Protein AF-A0A7C6SKD6-F1 (afdb_monomer)

Nearest PDB structures (foldseek):
  4y0a-assembly1_A  TM=9.466E-01  e=1.269E-14  Acinetobacter baumannii AB307-0294
  1via-assembly1_B  TM=9.438E-01  e=3.307E-12  Campylobacter jejuni
  3hr7-assembly1_B  TM=9.030E-01  e=1.607E-11  Helicobacter pylori 26695
  1zuh-assembly1_A  TM=9.256E-01  e=1.578E-10  Helicobacter pylori 26695
  3n2e-assembly3_C  TM=9.354E-01  e=3.515E-09  Helicobacter pylori 26695

Radius of gyration: 27.03 Å; Cα contacts (8 Å, |Δi|>4): 545; chains: 1; bounding box: 62×39×69 Å

Secondary structure (DSSP, 8-state):
-GGGG--SEEES-GGGS-HHHHHHTT--EEEE--BTTTBSTTPPPPHHHHHHHHHHHHHT-EEEEE-SS-HHHHHHHHHHH--EEESS--TT-SHHHHHHHHHHT--STTEEEEES-IIIIIHHHHHHT-EEEEE--S-----HHHHHHHHHHHHHHHHHHHHHHHTTSEEEEE--TTS-HHHHHHHHHHHHTPEEEEHHHHHHHHHTS-HHHHHHHHHHHHHHHHHHHHHHHHHHH-SSEEEEPPTTGGGSHHHHHHHHHHEEEEEEE--HHHHHHHHTT----GGGSSS-HHHHHHHHHHHHHHHHHHH-SEEEE-TT--HHHHHHHHHHT-

pLDDT: mean 91.92, std 8.7, range [56.03, 98.75]

Structure (mmCIF, N/CA/C/O backbone):
data_AF-A0A7C6SKD6-F1
#
_entry.id   AF-A0A7C6SKD6-F1
#
loop_
_atom_site.group_PDB
_atom_site.id
_atom_site.type_symbol
_atom_site.label_atom_id
_atom_site.label_alt_id
_atom_site.label_comp_id
_atom_site.label_asym_id
_atom_site.label_entity_id
_atom_site.label_seq_id
_atom_site.pdbx_PDB_ins_code
_atom_site.Cartn_x
_atom_site.Cartn_y
_atom_site.Cartn_z
_atom_site.occupancy
_atom_site.B_iso_or_equiv
_atom_site.auth_seq_id
_atom_site.auth_comp_id
_atom_site.auth_asym_id
_atom_site.auth_atom_id
_atom_site.pdbx_PDB_model_num
ATOM 1 N N . MET A 1 1 ? -0.811 17.569 -11.877 1.00 76.56 1 MET A N 1
ATOM 2 C CA . MET A 1 1 ? 0.160 17.692 -12.990 1.00 76.56 1 MET A CA 1
ATOM 3 C C . MET A 1 1 ? 1.330 16.701 -12.905 1.00 76.56 1 MET A C 1
ATOM 5 O O . MET A 1 1 ? 1.596 16.051 -13.906 1.00 76.56 1 MET A O 1
ATOM 9 N N . LEU A 1 2 ? 2.007 16.528 -11.756 1.00 87.88 2 LEU A N 1
ATOM 10 C CA . LEU A 1 2 ? 3.209 15.669 -11.652 1.00 87.88 2 LEU A CA 1
ATOM 11 C C . LEU A 1 2 ? 2.951 14.151 -11.676 1.00 87.88 2 LEU A C 1
ATOM 13 O O . LEU A 1 2 ? 3.809 13.401 -12.125 1.00 87.88 2 LEU A O 1
ATOM 17 N N . LYS A 1 3 ? 1.757 13.695 -11.273 1.00 87.12 3 LYS A N 1
ATOM 18 C CA . LYS A 1 3 ? 1.407 12.262 -11.177 1.00 87.12 3 LYS A CA 1
ATOM 19 C C . LYS A 1 3 ? 1.597 11.463 -12.478 1.00 87.12 3 LYS A C 1
ATOM 21 O O . LYS A 1 3 ? 1.795 10.258 -12.412 1.00 87.12 3 LYS A O 1
ATOM 26 N N . ARG A 1 4 ? 1.583 12.113 -13.652 1.00 90.12 4 ARG A N 1
ATOM 27 C CA . ARG A 1 4 ? 1.871 11.466 -14.953 1.00 90.12 4 ARG A CA 1
ATOM 28 C C . ARG A 1 4 ? 3.305 10.9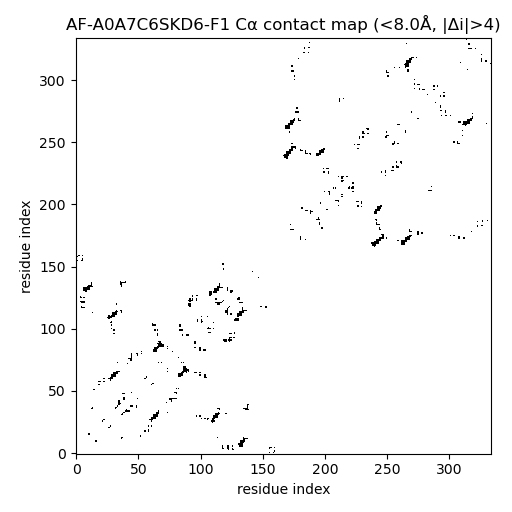33 -15.070 1.00 90.12 4 ARG A C 1
ATOM 30 O O . ARG A 1 4 ? 3.566 10.051 -15.879 1.00 90.12 4 ARG A O 1
ATOM 37 N N . PHE A 1 5 ? 4.218 11.473 -14.267 1.00 92.88 5 PHE A N 1
ATOM 38 C CA . PHE A 1 5 ? 5.617 11.064 -14.197 1.00 92.88 5 PHE A CA 1
ATOM 39 C C . PHE A 1 5 ? 5.867 10.034 -13.093 1.00 92.88 5 PHE A C 1
ATOM 41 O O . PHE A 1 5 ? 6.974 9.530 -12.993 1.00 92.88 5 PHE A O 1
ATOM 48 N N . TYR A 1 6 ? 4.881 9.729 -12.241 1.00 93.12 6 TYR A N 1
ATOM 49 C CA . TYR A 1 6 ? 5.100 8.789 -11.145 1.00 93.12 6 TYR A CA 1
ATOM 50 C C . TYR A 1 6 ? 5.330 7.385 -11.695 1.00 93.12 6 TYR A C 1
ATOM 52 O O . TYR A 1 6 ? 4.543 6.935 -12.536 1.00 93.12 6 TYR A O 1
ATOM 60 N N . PRO A 1 7 ? 6.352 6.670 -11.208 1.00 92.06 7 PRO A N 1
ATOM 61 C CA . PRO A 1 7 ? 6.514 5.281 -11.573 1.00 92.06 7 PRO A CA 1
ATOM 62 C C . PRO A 1 7 ? 5.365 4.459 -10.993 1.00 92.06 7 PRO A C 1
ATOM 64 O O . PRO A 1 7 ? 4.828 4.771 -9.926 1.00 92.06 7 PRO A O 1
ATOM 67 N N . LYS A 1 8 ? 4.973 3.400 -11.703 1.00 92.94 8 LYS A N 1
ATOM 68 C CA . LYS A 1 8 ? 3.976 2.451 -11.196 1.00 92.94 8 LYS A CA 1
ATOM 69 C C . LYS A 1 8 ? 4.558 1.571 -10.093 1.00 92.94 8 LYS A C 1
ATOM 71 O O . LYS A 1 8 ? 3.862 1.281 -9.122 1.00 92.94 8 LYS A O 1
ATOM 76 N N . ARG A 1 9 ? 5.827 1.176 -10.229 1.00 93.56 9 ARG A N 1
ATOM 77 C CA . ARG A 1 9 ? 6.609 0.449 -9.220 1.00 93.56 9 ARG A CA 1
ATOM 78 C C . ARG A 1 9 ? 8.044 0.979 -9.166 1.00 93.56 9 ARG A C 1
ATOM 80 O O . ARG A 1 9 ? 8.530 1.585 -10.116 1.00 93.56 9 ARG A O 1
ATOM 87 N N . THR A 1 10 ? 8.724 0.752 -8.049 1.00 93.81 10 THR A N 1
ATOM 88 C CA . THR A 1 10 ? 10.138 1.109 -7.857 1.00 93.81 10 THR A CA 1
ATOM 89 C C . THR A 1 10 ? 10.916 -0.102 -7.366 1.00 93.81 10 THR A C 1
ATOM 91 O O . THR A 1 10 ? 10.367 -0.896 -6.602 1.00 93.81 10 THR A O 1
ATOM 94 N N . ALA A 1 11 ? 12.186 -0.220 -7.744 1.00 92.31 11 ALA A N 1
ATOM 95 C CA . ALA A 1 11 ? 13.099 -1.223 -7.199 1.00 92.31 11 ALA A CA 1
ATOM 96 C C . ALA A 1 11 ? 14.496 -0.627 -6.971 1.00 92.31 11 ALA A C 1
ATOM 98 O O . ALA A 1 11 ? 14.876 0.349 -7.610 1.00 92.31 11 ALA A O 1
ATOM 99 N N . GLU A 1 12 ? 15.273 -1.214 -6.059 1.00 91.38 12 GLU A N 1
ATOM 100 C CA . GLU A 1 12 ? 16.646 -0.757 -5.790 1.00 91.38 12 GLU A CA 1
ATOM 101 C C . GLU A 1 12 ? 17.569 -0.976 -6.991 1.00 91.38 12 GLU A C 1
ATOM 103 O O . GLU A 1 12 ? 18.458 -0.177 -7.247 1.00 91.38 12 GLU A O 1
ATOM 108 N N . SER A 1 13 ? 17.340 -2.041 -7.755 1.00 95.56 13 SER A N 1
ATOM 109 C CA . SER A 1 13 ? 17.996 -2.287 -9.035 1.00 95.56 13 SER A CA 1
ATOM 110 C C . SER A 1 13 ? 17.159 -3.253 -9.866 1.00 95.56 13 SER A C 1
ATOM 112 O O . SER A 1 13 ? 16.308 -3.971 -9.334 1.00 95.56 13 SER A O 1
ATOM 114 N N . THR A 1 14 ? 17.452 -3.332 -11.158 1.00 96.69 14 THR A N 1
ATOM 115 C CA . THR A 1 14 ? 16.865 -4.319 -12.074 1.00 96.69 14 THR A CA 1
ATOM 116 C C . THR A 1 14 ? 17.074 -5.763 -11.595 1.00 96.69 14 THR A C 1
ATOM 118 O O . THR A 1 14 ? 16.251 -6.644 -11.824 1.00 96.69 14 THR A O 1
ATOM 121 N N . TYR A 1 15 ? 18.159 -6.007 -10.868 1.00 97.00 15 TYR A N 1
ATOM 122 C CA . TYR A 1 15 ? 18.603 -7.335 -10.457 1.00 97.00 15 TYR A CA 1
ATOM 123 C C . TYR A 1 15 ? 17.920 -7.890 -9.203 1.00 97.00 15 TYR A C 1
ATOM 125 O O . TYR A 1 15 ? 18.120 -9.054 -8.879 1.00 97.00 15 TYR A O 1
ATOM 133 N N . VAL A 1 16 ? 17.154 -7.071 -8.476 1.00 96.00 16 VAL A N 1
ATOM 134 C CA . VAL A 1 16 ? 16.433 -7.502 -7.259 1.00 96.00 16 VAL A CA 1
ATOM 135 C C . VAL A 1 16 ? 14.925 -7.630 -7.480 1.00 96.00 16 VAL A C 1
ATOM 137 O O . VAL A 1 16 ? 14.170 -7.848 -6.536 1.00 96.00 16 VAL A O 1
ATOM 140 N N . ILE A 1 17 ? 14.464 -7.444 -8.717 1.00 97.06 17 ILE A N 1
ATOM 141 C CA . ILE A 1 17 ? 13.055 -7.587 -9.073 1.00 97.06 17 ILE A CA 1
ATOM 142 C C . ILE A 1 17 ? 12.675 -9.074 -9.033 1.00 97.06 17 ILE A C 1
ATOM 144 O O . ILE A 1 17 ? 13.362 -9.921 -9.601 1.00 97.06 17 ILE A O 1
ATOM 148 N N . ASP A 1 18 ? 11.547 -9.390 -8.394 1.00 96.81 18 ASP A N 1
ATOM 149 C CA . ASP A 1 18 ? 10.984 -10.742 -8.385 1.00 96.81 18 ASP A CA 1
ATOM 150 C C . ASP A 1 18 ? 10.247 -11.031 -9.703 1.00 96.81 18 ASP A C 1
ATOM 152 O O . ASP A 1 18 ? 9.040 -10.813 -9.853 1.00 96.81 18 ASP A O 1
ATOM 156 N N . TYR A 1 19 ? 11.006 -11.505 -10.689 1.00 98.12 19 TYR A N 1
ATOM 157 C CA . TYR A 1 19 ? 10.486 -11.842 -12.012 1.00 98.12 19 TYR A CA 1
ATOM 158 C C . TYR A 1 19 ? 9.519 -13.030 -11.996 1.00 98.12 19 TYR A C 1
ATOM 160 O O . TYR A 1 19 ? 8.593 -13.065 -12.805 1.00 98.12 19 TYR A O 1
ATOM 168 N N . LYS A 1 20 ? 9.666 -13.975 -11.058 1.00 97.56 20 LYS A N 1
ATOM 169 C CA . LYS A 1 20 ? 8.741 -15.112 -10.938 1.00 97.56 20 LYS A CA 1
ATOM 170 C C . LYS A 1 20 ? 7.359 -14.628 -10.517 1.00 97.56 20 LYS A C 1
ATOM 172 O O . LYS A 1 20 ? 6.367 -15.002 -11.141 1.00 97.56 20 LYS A O 1
ATOM 177 N N . LYS A 1 21 ? 7.297 -13.733 -9.528 1.00 96.31 21 LYS A N 1
ATOM 178 C CA . LYS A 1 21 ? 6.045 -13.085 -9.125 1.00 96.31 21 LYS A CA 1
ATOM 179 C C . LYS A 1 21 ? 5.417 -12.295 -10.271 1.00 96.31 21 LYS A C 1
ATOM 181 O O . LYS A 1 21 ? 4.221 -12.416 -10.505 1.00 96.31 21 LYS A O 1
ATOM 186 N N . LEU A 1 22 ? 6.204 -11.530 -11.028 1.00 97.56 22 LEU A N 1
ATOM 187 C CA . LEU A 1 22 ? 5.689 -10.808 -12.200 1.00 97.56 22 LEU A CA 1
ATOM 188 C C . LEU A 1 22 ? 5.094 -11.755 -13.251 1.00 97.56 22 LEU A C 1
ATOM 190 O O . LEU A 1 22 ? 4.048 -11.467 -13.830 1.00 97.56 22 LEU A O 1
ATOM 194 N N . TYR A 1 23 ? 5.717 -12.908 -13.477 1.00 97.88 23 TYR A N 1
ATOM 195 C CA . TYR A 1 23 ? 5.182 -13.897 -14.407 1.00 97.88 23 TYR A CA 1
ATOM 196 C C . TYR A 1 23 ? 3.849 -14.484 -13.915 1.00 97.88 23 TYR A C 1
ATOM 198 O O . TYR A 1 23 ? 2.905 -14.629 -14.699 1.00 97.88 23 TYR A O 1
ATOM 206 N N . GLN A 1 24 ? 3.741 -14.756 -12.608 1.00 96.50 24 GLN A N 1
ATOM 207 C CA . GLN A 1 24 ? 2.500 -15.188 -11.947 1.00 96.50 24 GLN A CA 1
ATOM 208 C C . GLN A 1 24 ? 1.399 -14.118 -12.009 1.00 96.50 24 GLN A C 1
ATOM 210 O O . GLN A 1 24 ? 0.227 -14.457 -12.142 1.00 96.50 24 GLN A O 1
ATOM 215 N N . GLU A 1 25 ? 1.767 -12.835 -11.977 1.00 95.88 25 GLU A N 1
ATOM 216 C CA . GLU A 1 25 ? 0.851 -11.701 -12.167 1.00 95.88 25 GLU A CA 1
ATOM 217 C C . GLU A 1 25 ? 0.350 -11.557 -13.622 1.00 95.88 25 GLU A C 1
ATOM 219 O O . GLU A 1 25 ? -0.532 -10.742 -13.878 1.00 95.88 25 GLU A O 1
ATOM 224 N N . GLY A 1 26 ? 0.872 -12.348 -14.571 1.00 97.31 26 GLY A N 1
ATOM 225 C CA . GLY A 1 26 ? 0.389 -12.405 -15.958 1.00 97.31 26 GLY A CA 1
ATOM 226 C C . GLY A 1 26 ? 1.260 -11.684 -16.990 1.00 97.31 26 GLY A C 1
ATOM 227 O O . GLY A 1 26 ? 0.930 -11.697 -18.176 1.00 97.31 26 GLY A O 1
ATOM 228 N N . TYR A 1 27 ? 2.391 -11.096 -16.588 1.00 98.50 27 TYR A N 1
ATOM 229 C CA . TYR A 1 27 ? 3.315 -10.462 -17.533 1.00 98.50 27 TYR A CA 1
ATOM 230 C C . TYR A 1 27 ? 4.082 -11.504 -18.358 1.00 98.50 27 TYR A C 1
ATOM 232 O O . TYR A 1 27 ? 4.422 -12.583 -17.870 1.00 98.50 27 TYR A O 1
ATOM 240 N N . ARG A 1 28 ? 4.357 -11.178 -19.624 1.00 98.56 28 ARG A N 1
ATOM 241 C CA . ARG A 1 28 ? 5.048 -12.043 -20.598 1.00 98.56 28 ARG A CA 1
ATOM 242 C C . ARG A 1 28 ? 6.170 -11.336 -21.358 1.00 98.56 28 ARG A C 1
ATOM 244 O O . ARG A 1 28 ? 7.065 -12.011 -21.859 1.00 98.56 28 ARG A O 1
ATOM 251 N N . GLY A 1 29 ? 6.157 -10.003 -21.407 1.00 98.69 29 GLY A N 1
ATOM 252 C CA . GLY A 1 29 ? 7.211 -9.192 -22.019 1.00 98.69 29 GLY A CA 1
ATOM 253 C C . GLY A 1 29 ? 7.951 -8.328 -21.003 1.00 98.69 29 GLY A C 1
ATOM 254 O O . GLY A 1 29 ? 7.334 -7.784 -20.083 1.00 98.69 29 GLY A O 1
ATOM 255 N N . ILE A 1 30 ? 9.258 -8.147 -21.197 1.00 98.75 30 ILE A N 1
ATOM 256 C CA . ILE A 1 30 ? 10.064 -7.197 -20.422 1.00 98.75 30 ILE A CA 1
ATOM 257 C C . ILE A 1 30 ? 10.886 -6.321 -21.361 1.00 98.75 30 ILE A C 1
ATOM 259 O O . ILE A 1 30 ? 11.709 -6.804 -22.137 1.00 98.75 30 ILE A O 1
ATOM 263 N N . ILE A 1 31 ? 10.687 -5.013 -21.255 1.00 98.69 31 ILE A N 1
ATOM 264 C CA . ILE A 1 31 ? 11.501 -4.018 -21.937 1.00 98.69 31 ILE A CA 1
ATOM 265 C C . ILE A 1 31 ? 12.475 -3.401 -20.939 1.00 98.69 31 ILE A C 1
ATOM 267 O O . ILE A 1 31 ? 12.056 -2.953 -19.871 1.00 98.69 31 ILE A O 1
ATOM 271 N N . PHE A 1 32 ? 13.748 -3.321 -21.310 1.00 98.56 32 PHE A N 1
ATOM 272 C CA . PHE A 1 32 ? 14.775 -2.662 -20.509 1.00 98.56 32 PHE A CA 1
ATOM 273 C C . PHE A 1 32 ? 15.342 -1.445 -21.230 1.00 98.56 32 PHE A C 1
ATOM 275 O O . PHE A 1 32 ? 15.632 -1.496 -22.428 1.00 98.56 32 PHE A O 1
ATOM 282 N N . ASP A 1 33 ? 15.556 -0.369 -20.483 1.00 97.38 33 ASP A N 1
ATOM 283 C CA . ASP A 1 33 ? 16.620 0.570 -20.816 1.00 97.38 33 ASP A CA 1
ATOM 284 C C . ASP A 1 33 ? 18.012 -0.057 -20.562 1.00 97.38 33 ASP A C 1
ATOM 286 O O . ASP A 1 33 ? 18.134 -1.067 -19.865 1.00 97.38 33 ASP A O 1
ATOM 290 N N . VAL A 1 34 ? 19.058 0.499 -21.181 1.00 95.12 34 VAL A N 1
ATOM 291 C CA . VAL A 1 34 ? 20.421 -0.053 -21.140 1.00 95.12 34 VAL A CA 1
ATOM 292 C C . VAL A 1 34 ? 21.298 0.691 -20.133 1.00 95.12 34 VAL A C 1
ATOM 294 O O . VAL A 1 34 ? 21.680 0.117 -19.108 1.00 95.12 34 VAL A O 1
ATOM 297 N N . ASP A 1 35 ? 21.632 1.949 -20.423 1.00 92.06 35 ASP A N 1
ATOM 298 C CA . ASP A 1 35 ? 22.611 2.717 -19.652 1.00 92.06 35 ASP A CA 1
ATOM 299 C C . ASP A 1 35 ? 22.038 3.177 -18.317 1.00 92.06 35 ASP A C 1
ATOM 301 O O . ASP A 1 35 ? 20.931 3.676 -18.234 1.00 92.06 35 ASP A O 1
ATOM 305 N N . ASN A 1 36 ? 22.811 3.005 -17.251 1.00 91.56 36 ASN A N 1
ATOM 306 C CA . ASN A 1 36 ? 22.430 3.206 -15.852 1.00 91.56 36 ASN A CA 1
ATOM 307 C C . ASN A 1 36 ? 21.261 2.346 -15.337 1.00 91.56 36 ASN A C 1
ATOM 309 O O . ASN A 1 36 ? 21.038 2.331 -14.125 1.00 91.56 36 ASN A O 1
ATOM 313 N N . THR A 1 37 ? 20.613 1.555 -16.196 1.00 94.19 37 THR A N 1
ATOM 314 C CA . THR A 1 37 ? 19.568 0.584 -15.839 1.00 94.19 37 THR A CA 1
ATOM 315 C C . THR A 1 37 ? 20.110 -0.843 -15.695 1.00 94.19 37 THR A C 1
ATOM 317 O O . THR A 1 37 ? 19.853 -1.517 -14.690 1.00 94.19 37 THR A O 1
ATOM 320 N N . LEU A 1 38 ? 20.847 -1.328 -16.700 1.00 96.19 38 LEU A N 1
ATOM 321 C CA . LEU A 1 38 ? 21.459 -2.663 -16.722 1.00 96.19 38 LEU A CA 1
ATOM 322 C C . LEU A 1 38 ? 22.966 -2.589 -16.480 1.00 96.19 38 LEU A C 1
ATOM 324 O O . LEU A 1 38 ? 23.531 -3.438 -15.796 1.00 96.19 38 LEU A O 1
ATOM 328 N N . VAL A 1 39 ? 23.621 -1.561 -17.002 1.00 94.12 39 VAL A N 1
ATOM 329 C CA . VAL A 1 39 ? 25.069 -1.372 -16.891 1.00 94.12 39 VAL A CA 1
ATOM 330 C C . VAL A 1 39 ? 25.389 0.112 -16.746 1.00 94.12 39 VAL A C 1
ATOM 332 O O . VAL A 1 39 ? 24.501 0.942 -16.910 1.00 94.12 39 VAL A O 1
ATOM 335 N N . ARG A 1 40 ? 26.619 0.488 -16.391 1.00 90.38 40 ARG A N 1
ATOM 336 C CA . ARG A 1 40 ? 27.014 1.900 -16.424 1.00 90.38 40 ARG A CA 1
ATOM 337 C C . ARG A 1 40 ? 27.050 2.408 -17.862 1.00 90.38 40 ARG A C 1
ATOM 339 O O . ARG A 1 40 ? 27.157 1.634 -18.809 1.00 90.38 40 ARG A O 1
ATOM 346 N N . HIS A 1 41 ? 26.974 3.725 -17.995 1.00 87.69 41 HIS A N 1
ATOM 347 C CA . HIS A 1 41 ? 27.017 4.379 -19.292 1.00 87.69 41 HIS A CA 1
ATOM 348 C C . HIS A 1 41 ? 28.217 3.916 -20.133 1.00 87.69 41 HIS A C 1
ATOM 350 O O . HIS A 1 41 ? 29.354 3.972 -19.671 1.00 87.69 41 HIS A O 1
ATOM 356 N N . ASP A 1 42 ? 27.931 3.491 -21.363 1.00 86.19 42 ASP A N 1
ATOM 357 C CA . ASP A 1 42 ? 28.907 3.068 -22.377 1.00 86.19 42 ASP A CA 1
ATOM 358 C C . ASP A 1 42 ? 29.731 1.794 -22.066 1.00 86.19 42 ASP A C 1
ATOM 360 O O . ASP A 1 42 ? 30.681 1.463 -22.776 1.00 86.19 42 ASP A O 1
ATOM 364 N N . GLU A 1 43 ? 29.338 1.023 -21.048 1.00 91.00 43 GLU A N 1
ATOM 365 C CA . GLU A 1 43 ? 29.953 -0.272 -20.727 1.00 91.00 43 GLU A CA 1
ATOM 366 C C . GLU A 1 43 ? 29.268 -1.455 -21.447 1.00 91.00 43 GLU A C 1
ATOM 368 O O . GLU A 1 43 ? 28.076 -1.424 -21.784 1.00 91.00 43 GLU A O 1
ATOM 373 N N . ASP A 1 44 ? 30.024 -2.529 -21.669 1.00 95.00 44 ASP A N 1
ATOM 374 C CA . ASP A 1 44 ? 29.533 -3.777 -22.266 1.00 95.00 44 ASP A CA 1
ATOM 375 C C . ASP A 1 44 ? 28.762 -4.629 -21.245 1.00 95.00 44 ASP A C 1
ATOM 377 O O . ASP A 1 44 ? 28.781 -4.363 -20.042 1.00 95.00 44 ASP A O 1
ATOM 381 N N . ALA A 1 45 ? 28.048 -5.660 -21.706 1.00 95.50 45 ALA A N 1
ATOM 382 C CA . ALA A 1 45 ? 27.299 -6.524 -20.801 1.00 95.50 45 ALA A CA 1
ATOM 383 C C . ALA A 1 45 ? 28.223 -7.210 -19.785 1.00 95.50 45 ALA A C 1
ATOM 385 O O . ALA A 1 45 ? 29.202 -7.860 -20.137 1.00 95.50 45 ALA A O 1
ATOM 386 N N . THR A 1 46 ? 27.867 -7.085 -18.510 1.00 96.12 46 THR A N 1
ATOM 387 C CA . THR A 1 46 ? 28.526 -7.809 -17.418 1.00 96.12 46 THR A CA 1
ATOM 388 C C . THR A 1 46 ? 27.968 -9.226 -17.302 1.00 96.12 46 THR A C 1
ATOM 390 O O . THR A 1 46 ? 26.834 -9.481 -17.718 1.00 96.12 46 THR A O 1
ATOM 393 N N . ASP A 1 47 ? 28.697 -10.127 -16.640 1.00 97.12 47 ASP A N 1
ATOM 394 C CA . ASP A 1 47 ? 28.208 -11.483 -16.334 1.00 97.12 47 ASP A CA 1
ATOM 395 C C . ASP A 1 47 ? 26.847 -11.457 -15.631 1.00 97.12 47 ASP A C 1
ATOM 397 O O . ASP A 1 47 ? 25.951 -12.235 -15.951 1.00 97.12 47 ASP A O 1
ATOM 401 N N . ARG A 1 48 ? 26.653 -10.481 -14.737 1.00 96.50 48 ARG A N 1
ATOM 402 C CA . ARG A 1 48 ? 25.394 -10.265 -14.021 1.00 96.50 48 ARG A CA 1
ATOM 403 C C . ARG A 1 48 ? 24.238 -9.913 -14.960 1.00 96.50 48 ARG A C 1
ATOM 405 O O . ARG A 1 48 ? 23.120 -10.385 -14.763 1.00 96.50 48 ARG A O 1
ATOM 412 N N . ALA A 1 49 ? 24.483 -9.073 -15.968 1.00 97.44 49 ALA A N 1
ATOM 413 C CA . ALA A 1 49 ? 23.479 -8.756 -16.981 1.00 97.44 49 ALA A CA 1
ATOM 414 C C . ALA A 1 49 ? 23.155 -10.002 -17.815 1.00 97.44 49 ALA A C 1
ATOM 416 O O . ALA A 1 49 ? 21.987 -10.329 -17.999 1.00 97.44 49 ALA A O 1
ATOM 417 N N . ILE A 1 50 ? 24.171 -10.748 -18.252 1.00 98.19 50 ILE A N 1
ATOM 418 C CA . ILE A 1 50 ? 23.987 -11.987 -19.020 1.00 98.19 50 ILE A CA 1
ATOM 419 C C . ILE A 1 50 ? 23.161 -13.011 -18.223 1.00 98.19 50 ILE A C 1
ATOM 421 O O . ILE A 1 50 ? 22.219 -13.598 -18.758 1.00 98.19 50 ILE A O 1
ATOM 425 N N . GLU A 1 51 ? 23.471 -13.204 -16.941 1.00 98.19 51 GLU A N 1
ATOM 426 C CA . GLU A 1 51 ? 22.744 -14.107 -16.046 1.00 98.19 51 GLU A CA 1
ATOM 427 C C . GLU A 1 51 ? 21.283 -13.683 -15.854 1.00 98.19 51 GLU A C 1
ATOM 429 O O . GLU A 1 51 ? 20.386 -14.521 -15.946 1.00 98.19 51 GLU A O 1
ATOM 434 N N . LEU A 1 52 ? 21.015 -12.383 -15.686 1.00 98.44 52 LEU A N 1
ATOM 435 C CA . LEU A 1 52 ? 19.650 -11.860 -15.617 1.00 98.44 52 LEU A CA 1
ATOM 436 C C . LEU A 1 52 ? 18.834 -12.251 -16.859 1.00 98.44 52 LEU A C 1
ATOM 438 O O . LEU A 1 52 ? 17.706 -12.726 -16.727 1.00 98.44 52 LEU A O 1
ATOM 442 N N . PHE A 1 53 ? 19.392 -12.071 -18.060 1.00 98.56 53 PHE A N 1
ATOM 443 C CA . PHE A 1 53 ? 18.687 -12.397 -19.302 1.00 98.56 53 PHE A CA 1
ATOM 444 C C . PHE A 1 53 ? 18.478 -13.904 -19.492 1.00 98.56 53 PHE A C 1
ATOM 446 O O . PHE A 1 53 ? 17.430 -14.309 -20.002 1.00 98.56 53 PHE A O 1
ATOM 453 N N . LYS A 1 54 ? 19.420 -14.741 -19.035 1.00 98.31 54 LYS A N 1
ATOM 454 C CA . LYS A 1 54 ? 19.221 -16.198 -18.964 1.00 98.31 54 LYS A CA 1
ATOM 455 C C . LYS A 1 54 ? 18.058 -16.541 -18.031 1.00 98.31 54 LYS A C 1
ATOM 457 O O . LYS A 1 54 ? 17.115 -17.200 -18.458 1.00 98.31 54 LYS A O 1
ATOM 462 N N . HIS A 1 55 ? 18.066 -16.000 -16.816 1.00 98.31 55 HIS A N 1
ATOM 463 C CA . HIS A 1 55 ? 17.046 -16.264 -15.804 1.00 98.31 55 HIS A CA 1
ATOM 464 C C . HIS A 1 55 ? 15.632 -15.849 -16.249 1.00 98.31 55 HIS A C 1
ATOM 466 O O . HIS A 1 55 ? 14.690 -16.631 -16.125 1.00 98.31 55 HIS A O 1
ATOM 472 N N . ILE A 1 56 ? 15.443 -14.650 -16.818 1.00 98.38 56 ILE A N 1
ATOM 473 C CA . ILE A 1 56 ? 14.104 -14.237 -17.288 1.00 98.38 56 ILE A CA 1
ATOM 474 C C . ILE A 1 56 ? 13.629 -15.074 -18.484 1.00 98.38 56 ILE A C 1
ATOM 476 O O . ILE A 1 56 ? 12.430 -15.328 -18.612 1.00 98.38 56 ILE A O 1
ATOM 480 N N . LYS A 1 57 ? 14.551 -15.539 -19.336 1.00 98.12 57 LYS A N 1
ATOM 481 C CA . LYS A 1 57 ? 14.231 -16.439 -20.448 1.00 98.12 57 LYS A CA 1
ATOM 482 C C . LYS A 1 57 ? 13.800 -17.814 -19.941 1.00 98.12 57 LYS A C 1
ATOM 484 O O . LYS A 1 57 ? 12.827 -18.351 -20.455 1.00 98.12 57 LYS A O 1
ATOM 489 N N . GLU A 1 58 ? 14.468 -18.351 -18.922 1.00 98.38 58 GLU A N 1
ATOM 490 C CA . GLU A 1 58 ? 14.091 -19.612 -18.262 1.00 98.38 58 GLU A CA 1
ATOM 491 C C . GLU A 1 58 ? 12.702 -19.543 -17.617 1.00 98.38 58 GLU A C 1
ATOM 493 O O . GLU A 1 58 ? 11.950 -20.512 -17.672 1.00 98.38 58 GLU A O 1
ATOM 498 N N . ILE A 1 59 ? 12.322 -18.386 -17.063 1.00 98.50 59 ILE A N 1
ATOM 499 C CA . ILE A 1 59 ? 10.955 -18.149 -16.567 1.00 98.50 59 ILE A CA 1
ATOM 500 C C . ILE A 1 59 ? 9.930 -18.126 -17.720 1.00 98.50 59 ILE A C 1
ATOM 502 O O . ILE A 1 59 ? 8.756 -18.426 -17.508 1.00 98.50 59 ILE A O 1
ATOM 506 N N . GLY A 1 60 ? 10.361 -17.788 -18.938 1.00 98.38 60 GLY A N 1
ATOM 507 C CA . GLY A 1 60 ? 9.519 -17.736 -20.133 1.00 98.38 60 GLY A CA 1
ATOM 508 C C . GLY A 1 60 ? 9.156 -16.323 -20.594 1.00 98.38 60 GLY A C 1
ATOM 509 O O . GLY A 1 60 ? 8.173 -16.159 -21.317 1.00 98.38 60 GLY A O 1
ATOM 510 N N . PHE A 1 61 ? 9.901 -15.295 -20.178 1.00 98.75 61 PHE A N 1
ATOM 511 C CA . PHE A 1 61 ? 9.712 -13.938 -20.691 1.00 98.75 61 PHE A CA 1
ATOM 512 C C . PHE A 1 61 ? 10.333 -13.757 -22.078 1.00 98.75 61 PHE A C 1
ATOM 514 O O . PHE A 1 61 ? 11.480 -14.140 -22.323 1.00 98.75 61 PHE A O 1
ATOM 521 N N . ALA A 1 62 ? 9.616 -13.052 -22.952 1.00 98.62 62 ALA A N 1
ATOM 522 C CA . ALA A 1 62 ? 10.231 -12.357 -24.074 1.00 98.62 62 ALA A CA 1
ATOM 523 C C . ALA A 1 62 ? 10.857 -11.048 -23.569 1.00 98.62 62 ALA A C 1
ATOM 525 O O . ALA A 1 62 ? 10.299 -10.387 -22.690 1.00 98.62 62 ALA A O 1
ATOM 526 N N . SER A 1 63 ? 12.013 -10.662 -24.111 1.00 98.62 63 SER A N 1
ATOM 527 C CA . SER A 1 63 ? 12.663 -9.403 -23.740 1.00 98.62 63 SER A CA 1
ATOM 528 C C . SER A 1 63 ? 13.058 -8.552 -24.944 1.00 98.62 63 SER A C 1
ATOM 530 O O . SER A 1 63 ? 13.174 -9.047 -26.071 1.00 98.62 63 SER A O 1
ATOM 532 N N . CYS A 1 64 ? 13.199 -7.247 -24.698 1.00 98.75 64 CYS A N 1
ATOM 533 C CA . CYS A 1 64 ? 13.662 -6.269 -25.673 1.00 98.75 64 CYS A CA 1
ATOM 534 C C . CYS A 1 64 ? 14.423 -5.127 -24.984 1.00 98.75 64 CYS A C 1
ATOM 536 O O . CYS A 1 64 ? 13.981 -4.609 -23.961 1.00 98.75 64 CYS A O 1
ATOM 538 N N . LEU A 1 65 ? 15.528 -4.678 -25.570 1.00 98.62 65 LEU A N 1
ATOM 539 C CA . LEU A 1 65 ? 16.202 -3.441 -25.176 1.00 98.62 65 LEU A CA 1
ATOM 540 C C . LEU A 1 65 ? 15.590 -2.249 -25.918 1.00 98.62 65 LEU A C 1
ATOM 542 O O . LEU A 1 65 ? 15.304 -2.340 -27.113 1.00 98.62 65 LEU A O 1
ATOM 546 N N . ILE A 1 66 ? 15.422 -1.120 -25.237 1.00 97.31 66 ILE A N 1
ATOM 547 C CA . ILE A 1 66 ? 15.076 0.168 -25.846 1.00 97.31 66 ILE A CA 1
ATOM 548 C C . ILE A 1 66 ? 16.051 1.228 -25.335 1.00 97.31 66 ILE A C 1
ATOM 550 O O . ILE A 1 66 ? 15.971 1.644 -24.179 1.00 97.31 66 ILE A O 1
ATOM 554 N N . SER A 1 67 ? 16.910 1.730 -26.224 1.00 94.81 67 SER A N 1
ATOM 555 C CA . SER A 1 67 ? 17.899 2.766 -25.906 1.00 94.81 67 SER A CA 1
ATOM 556 C C . SER A 1 67 ? 17.813 3.958 -26.863 1.00 94.81 67 SER A C 1
ATOM 558 O O . SER A 1 67 ? 17.454 3.814 -28.031 1.00 94.81 67 SER A O 1
ATOM 560 N N . ASN A 1 68 ? 18.134 5.153 -26.358 1.00 92.31 68 ASN A N 1
ATOM 561 C CA . ASN A 1 68 ? 18.287 6.364 -27.172 1.00 92.31 68 ASN A CA 1
ATOM 562 C C . ASN A 1 68 ? 19.668 6.469 -27.846 1.00 92.31 68 ASN A C 1
ATOM 564 O O . ASN A 1 68 ? 19.873 7.417 -28.595 1.00 92.31 68 ASN A O 1
ATOM 568 N N . ASN A 1 69 ? 20.575 5.523 -27.598 1.00 92.50 69 ASN A N 1
ATOM 569 C CA . ASN A 1 69 ? 21.888 5.486 -28.238 1.00 92.50 69 ASN A CA 1
ATOM 570 C C . ASN A 1 69 ? 21.813 4.979 -29.678 1.00 92.50 69 ASN A C 1
ATOM 572 O O . ASN A 1 69 ? 20.801 4.406 -30.103 1.00 92.50 69 ASN A O 1
ATOM 576 N N . ASP A 1 70 ? 22.926 5.139 -30.391 1.00 94.81 70 ASP A N 1
ATOM 577 C CA . ASP A 1 70 ? 23.136 4.536 -31.698 1.00 94.81 70 ASP A CA 1
ATOM 578 C C . ASP A 1 70 ? 23.128 2.996 -31.658 1.00 94.81 70 ASP A C 1
ATOM 580 O O . ASP A 1 70 ? 23.136 2.341 -30.610 1.00 94.81 70 ASP A O 1
ATOM 584 N N . GLU A 1 71 ? 23.062 2.407 -32.848 1.00 96.88 71 GLU A N 1
ATOM 585 C CA . GLU A 1 71 ? 22.990 0.961 -33.019 1.00 96.88 71 GLU A CA 1
ATOM 586 C C . GLU A 1 71 ? 24.262 0.244 -32.562 1.00 96.88 71 GLU A C 1
ATOM 588 O O . GLU A 1 71 ? 24.170 -0.847 -31.999 1.00 96.88 71 GLU A O 1
ATOM 593 N N . GLU A 1 72 ? 25.440 0.842 -32.758 1.00 96.31 72 GLU A N 1
ATOM 594 C CA . GLU A 1 72 ? 26.713 0.224 -32.396 1.00 96.31 72 GLU A CA 1
ATOM 595 C C . GLU A 1 72 ? 26.791 -0.009 -30.887 1.00 96.31 72 GLU A C 1
ATOM 597 O O . GLU A 1 72 ? 27.062 -1.132 -30.446 1.00 96.31 72 GLU A O 1
ATOM 602 N N . ARG A 1 73 ? 26.453 1.014 -30.097 1.00 95.06 73 ARG A N 1
ATOM 603 C CA . ARG A 1 73 ? 26.396 0.954 -28.636 1.00 95.06 73 ARG A CA 1
ATOM 604 C C . ARG A 1 73 ? 25.471 -0.156 -28.145 1.00 95.06 73 ARG A C 1
ATOM 606 O O . ARG A 1 73 ? 25.852 -0.926 -27.257 1.00 95.06 73 ARG A O 1
ATOM 613 N N . VAL A 1 74 ? 24.266 -0.251 -28.713 1.00 96.50 74 VAL A N 1
ATOM 614 C CA . VAL A 1 74 ? 23.265 -1.256 -28.313 1.00 96.50 74 VAL A CA 1
ATOM 615 C C . VAL A 1 74 ? 23.692 -2.657 -28.746 1.00 96.50 74 VAL A C 1
ATOM 617 O O . VAL A 1 74 ? 23.574 -3.604 -27.968 1.00 96.50 74 VAL A O 1
ATOM 620 N N . ARG A 1 75 ? 24.241 -2.799 -29.957 1.00 97.31 75 ARG A N 1
ATOM 621 C CA . ARG A 1 75 ? 24.740 -4.073 -30.488 1.00 97.31 75 ARG A CA 1
ATOM 622 C C . ARG A 1 75 ? 25.904 -4.606 -29.660 1.00 97.31 75 ARG A C 1
ATOM 624 O O . ARG A 1 75 ? 25.952 -5.806 -29.401 1.00 97.31 75 ARG A O 1
ATOM 631 N N . ARG A 1 76 ? 26.815 -3.729 -29.229 1.00 97.19 76 ARG A N 1
ATOM 632 C CA . ARG A 1 76 ? 27.963 -4.084 -28.389 1.00 97.19 76 ARG A CA 1
ATOM 633 C C . ARG A 1 76 ? 27.513 -4.656 -27.044 1.00 97.19 76 ARG A C 1
ATOM 635 O O . ARG A 1 76 ? 27.905 -5.768 -26.705 1.00 97.19 76 ARG A O 1
ATOM 642 N N . PHE A 1 77 ? 26.600 -3.972 -26.349 1.00 97.25 77 PHE A N 1
ATOM 643 C CA . PHE A 1 77 ? 26.001 -4.486 -25.112 1.00 97.25 77 PHE A CA 1
ATOM 644 C C . PHE A 1 77 ? 25.252 -5.811 -25.334 1.00 97.25 77 PHE A C 1
ATOM 646 O O . PHE A 1 77 ? 25.384 -6.754 -24.562 1.00 97.25 77 PHE A O 1
ATOM 653 N N . ASN A 1 78 ? 24.480 -5.915 -26.417 1.00 97.94 78 ASN A N 1
ATOM 654 C CA . ASN A 1 78 ? 23.632 -7.077 -26.677 1.00 97.94 78 ASN A CA 1
ATOM 655 C C . ASN A 1 78 ? 24.380 -8.293 -27.266 1.00 97.94 78 ASN A C 1
ATOM 657 O O . ASN A 1 78 ? 23.751 -9.322 -27.516 1.00 97.94 78 ASN A O 1
ATOM 661 N N . LYS A 1 79 ? 25.697 -8.203 -27.495 1.00 97.19 79 LYS A N 1
ATOM 662 C CA . LYS A 1 79 ? 26.507 -9.243 -28.156 1.00 97.19 79 LYS A CA 1
ATOM 663 C C . LYS A 1 79 ? 26.323 -10.631 -27.528 1.00 97.19 79 LYS A C 1
ATOM 665 O O . LYS A 1 79 ? 26.074 -11.600 -28.250 1.00 97.19 79 LYS A O 1
ATOM 670 N N . ASP A 1 80 ? 26.392 -10.702 -26.199 1.00 94.88 80 ASP A N 1
ATOM 671 C CA . ASP A 1 80 ? 26.305 -11.960 -25.445 1.00 94.88 80 ASP A CA 1
ATOM 672 C C . ASP A 1 80 ? 24.913 -12.210 -24.844 1.00 94.88 80 ASP A C 1
ATOM 674 O O . ASP A 1 80 ? 24.547 -13.354 -24.578 1.00 94.88 80 ASP A O 1
ATOM 678 N N . ILE A 1 81 ? 24.100 -11.158 -24.702 1.00 97.00 81 ILE A N 1
ATOM 679 C CA . ILE A 1 81 ? 22.716 -11.244 -24.216 1.00 97.00 81 ILE A CA 1
ATOM 680 C C . ILE A 1 81 ? 21.773 -11.796 -25.297 1.00 97.00 81 ILE A C 1
ATOM 682 O O . ILE A 1 81 ? 20.914 -12.629 -25.001 1.00 97.00 81 ILE A O 1
ATOM 686 N N . LYS A 1 82 ? 21.938 -11.354 -26.552 1.00 96.62 82 LYS A N 1
ATOM 687 C CA . LYS A 1 82 ? 21.178 -11.806 -27.732 1.00 96.62 82 LYS A CA 1
ATOM 688 C C . LYS A 1 82 ? 19.655 -11.705 -27.570 1.00 96.62 82 LYS A C 1
ATOM 690 O O . LYS A 1 82 ? 18.918 -12.602 -27.978 1.00 96.62 82 LYS A O 1
ATOM 695 N N . THR A 1 83 ? 19.181 -10.608 -26.984 1.00 98.00 83 THR A N 1
ATOM 696 C CA . THR A 1 83 ? 17.749 -10.280 -26.934 1.00 98.00 83 THR A CA 1
ATOM 697 C C . THR A 1 83 ? 17.336 -9.378 -28.107 1.00 98.00 83 THR A C 1
ATOM 699 O O . THR A 1 83 ? 18.181 -8.917 -28.878 1.00 98.00 83 THR A O 1
ATOM 702 N N . ASN A 1 84 ? 16.040 -9.104 -28.261 1.00 98.50 84 ASN A N 1
ATOM 703 C CA . ASN A 1 84 ? 15.560 -8.109 -29.221 1.00 98.50 84 ASN A CA 1
ATOM 704 C C . ASN A 1 84 ? 16.028 -6.705 -28.820 1.00 98.50 84 ASN A C 1
ATOM 706 O O . ASN A 1 84 ? 16.222 -6.432 -27.637 1.00 98.50 84 ASN A O 1
ATOM 710 N N . TYR A 1 85 ? 16.172 -5.778 -29.766 1.00 98.44 85 TYR A N 1
ATOM 711 C CA . TYR A 1 85 ? 16.516 -4.400 -29.415 1.00 98.44 85 TYR A CA 1
ATOM 712 C C . TYR A 1 85 ? 15.974 -3.361 -30.395 1.00 98.44 85 TYR A C 1
ATOM 714 O O . TYR A 1 85 ? 15.698 -3.645 -31.560 1.00 98.44 85 TYR A O 1
ATOM 722 N N . ILE A 1 86 ? 15.836 -2.133 -29.894 1.00 98.19 86 ILE A N 1
ATOM 723 C CA . ILE A 1 86 ? 15.548 -0.919 -30.654 1.00 98.19 86 ILE A CA 1
ATOM 724 C C . ILE A 1 86 ? 16.536 0.162 -30.197 1.00 98.19 86 ILE A C 1
ATOM 726 O O . ILE A 1 86 ? 16.537 0.560 -29.030 1.00 98.19 86 ILE A O 1
ATOM 730 N N . PHE A 1 87 ? 17.364 0.635 -31.126 1.00 97.12 87 PHE A N 1
ATOM 731 C CA . PHE A 1 87 ? 18.250 1.790 -30.955 1.00 97.12 87 PHE A CA 1
ATOM 732 C C . PHE A 1 87 ? 17.541 3.084 -31.385 1.00 97.12 87 PHE A C 1
ATOM 734 O O . PHE A 1 87 ? 16.470 3.030 -31.998 1.00 97.12 87 PHE A O 1
ATOM 741 N N . ASN A 1 88 ? 18.113 4.250 -31.066 1.00 95.31 88 ASN A N 1
ATOM 742 C CA . ASN A 1 88 ? 17.538 5.569 -31.365 1.00 95.31 88 ASN A CA 1
ATOM 743 C C . ASN A 1 88 ? 16.038 5.655 -31.029 1.00 95.31 88 ASN A C 1
ATOM 745 O O . ASN A 1 88 ? 15.207 6.118 -31.817 1.00 95.31 88 ASN A O 1
ATOM 749 N N . ALA A 1 89 ? 15.673 5.171 -29.843 1.00 92.94 89 ALA A N 1
ATOM 750 C CA . ALA A 1 89 ? 14.288 4.940 -29.465 1.00 92.94 89 ALA A CA 1
ATOM 751 C C . ALA A 1 89 ? 13.427 6.208 -29.345 1.00 92.94 89 ALA A C 1
ATOM 753 O O . ALA A 1 89 ? 12.197 6.105 -29.342 1.00 92.94 89 ALA A O 1
ATOM 754 N N . GLN A 1 90 ? 14.040 7.391 -29.254 1.00 93.62 90 GLN A N 1
ATOM 755 C CA . GLN A 1 90 ? 13.360 8.681 -29.104 1.00 93.62 90 GLN A CA 1
ATOM 756 C C . GLN A 1 90 ? 12.405 8.714 -27.897 1.00 93.62 90 GLN A C 1
ATOM 758 O O . GLN A 1 90 ? 11.330 9.320 -27.951 1.00 93.62 90 GLN A O 1
ATOM 763 N N . LYS A 1 91 ? 12.777 8.062 -26.785 1.00 93.75 91 LYS A N 1
ATOM 764 C CA . LYS A 1 91 ? 12.034 8.154 -25.515 1.00 93.75 91 LYS A CA 1
ATOM 765 C C . LYS A 1 91 ? 11.961 9.635 -25.100 1.00 93.75 91 LYS A C 1
ATOM 767 O O . LYS A 1 91 ? 13.004 10.293 -25.120 1.00 93.75 91 LYS A O 1
ATOM 772 N N . PRO A 1 92 ? 10.778 10.189 -24.754 1.00 94.69 92 PRO A N 1
ATOM 773 C CA . PRO A 1 92 ? 9.570 9.510 -24.258 1.00 94.69 92 PRO A CA 1
ATOM 774 C C . PRO A 1 92 ? 8.475 9.213 -25.312 1.00 94.69 92 PRO A C 1
ATOM 776 O O . PRO A 1 92 ? 7.301 9.070 -24.962 1.00 94.69 92 PRO A O 1
ATOM 779 N N . SER A 1 93 ? 8.800 9.157 -26.607 1.00 96.00 93 SER A N 1
ATOM 780 C CA . SER A 1 93 ? 7.843 8.753 -27.649 1.00 96.00 93 SER A CA 1
ATOM 781 C C . SER A 1 93 ? 7.325 7.329 -27.414 1.00 96.00 93 SER A C 1
ATOM 783 O O . SER A 1 93 ? 8.102 6.405 -27.192 1.00 96.00 93 SER A O 1
ATOM 785 N N . THR A 1 94 ? 6.010 7.118 -27.521 1.00 96.81 94 THR A N 1
ATOM 786 C CA . THR A 1 94 ? 5.372 5.811 -27.262 1.00 96.81 94 THR A CA 1
ATOM 787 C C . THR A 1 94 ? 5.579 4.796 -28.390 1.00 96.81 94 THR A C 1
ATOM 789 O O . THR A 1 94 ? 5.402 3.596 -28.183 1.00 96.81 94 THR A O 1
ATOM 792 N N . LYS A 1 95 ? 5.976 5.260 -29.584 1.00 97.31 95 LYS A N 1
ATOM 793 C CA . LYS A 1 95 ? 6.064 4.445 -30.808 1.00 97.31 95 LYS A CA 1
ATOM 794 C C . LYS A 1 95 ? 6.928 3.197 -30.621 1.00 97.31 95 LYS A C 1
ATOM 796 O O . LYS A 1 95 ? 6.517 2.106 -31.011 1.00 97.31 95 LYS A O 1
ATOM 801 N N . ASN A 1 96 ? 8.098 3.347 -30.000 1.00 97.69 96 ASN A N 1
ATOM 802 C CA . ASN A 1 96 ? 9.050 2.246 -29.865 1.00 97.69 96 ASN A CA 1
ATOM 803 C C . ASN A 1 96 ? 8.727 1.289 -28.710 1.00 97.69 96 ASN A C 1
ATOM 805 O O . ASN A 1 96 ? 9.040 0.110 -28.823 1.00 97.69 96 ASN A O 1
ATOM 809 N N . TYR A 1 97 ? 7.995 1.732 -27.683 1.00 97.88 97 TYR A N 1
ATOM 810 C CA . TYR A 1 97 ? 7.427 0.823 -26.678 1.00 97.88 97 TYR A CA 1
ATOM 811 C C . TYR A 1 97 ? 6.428 -0.142 -27.329 1.00 97.88 97 TYR A C 1
ATOM 813 O O . TYR A 1 97 ? 6.535 -1.351 -27.160 1.00 97.88 97 TYR A O 1
ATOM 821 N N . ILE A 1 98 ? 5.511 0.383 -28.151 1.00 98.06 98 ILE A N 1
ATOM 822 C CA . ILE A 1 98 ? 4.527 -0.422 -28.896 1.00 98.06 98 ILE A CA 1
ATOM 823 C C . ILE A 1 98 ? 5.222 -1.324 -29.928 1.00 98.06 98 ILE A C 1
ATOM 825 O O . ILE A 1 98 ? 4.830 -2.470 -30.134 1.00 98.06 98 ILE A O 1
ATOM 829 N N . LYS A 1 99 ? 6.267 -0.825 -30.599 1.00 98.25 99 LYS A N 1
ATOM 830 C CA . LYS A 1 99 ? 7.055 -1.634 -31.538 1.00 98.25 99 LYS A CA 1
ATOM 831 C C . LYS A 1 99 ? 7.724 -2.817 -30.831 1.00 98.25 99 LYS A C 1
ATOM 833 O O . LYS A 1 99 ? 7.670 -3.925 -31.355 1.00 98.25 99 LYS A O 1
ATOM 838 N N . ALA A 1 100 ? 8.297 -2.608 -29.647 1.00 98.44 100 ALA A N 1
ATOM 839 C CA . ALA A 1 100 ? 8.924 -3.678 -28.878 1.00 98.44 100 ALA A CA 1
ATOM 840 C C . ALA A 1 100 ? 7.927 -4.766 -28.459 1.00 98.44 100 ALA A C 1
ATOM 842 O O . ALA A 1 100 ? 8.258 -5.942 -28.574 1.00 98.44 100 ALA A O 1
ATOM 843 N N . THR A 1 101 ? 6.695 -4.418 -28.057 1.00 98.44 101 THR A N 1
ATOM 844 C CA . THR A 1 101 ? 5.690 -5.452 -27.739 1.00 98.44 101 THR A CA 1
ATOM 845 C C . THR A 1 101 ? 5.349 -6.298 -28.963 1.00 98.44 101 THR A C 1
ATOM 847 O O . THR A 1 101 ? 5.261 -7.516 -28.859 1.00 98.44 101 THR A O 1
ATOM 850 N N . LYS A 1 102 ? 5.248 -5.686 -30.152 1.00 98.38 102 LYS A N 1
ATOM 851 C CA . LYS A 1 102 ? 5.036 -6.427 -31.407 1.00 98.38 102 LYS A CA 1
ATOM 852 C C . LYS A 1 102 ? 6.186 -7.388 -31.713 1.00 98.38 102 LYS A C 1
ATOM 854 O O . LYS A 1 102 ? 5.923 -8.526 -32.076 1.00 98.38 102 LYS A O 1
ATOM 859 N N . ILE A 1 103 ? 7.436 -6.947 -31.540 1.00 98.38 103 ILE A N 1
ATOM 860 C CA . ILE A 1 103 ? 8.626 -7.794 -31.737 1.00 98.38 103 ILE A CA 1
ATOM 861 C C . ILE A 1 103 ? 8.615 -8.987 -30.771 1.00 98.38 103 ILE A C 1
ATOM 863 O O . ILE A 1 103 ? 8.948 -10.101 -31.157 1.00 98.38 103 ILE A O 1
ATOM 867 N N . MET A 1 104 ? 8.203 -8.761 -29.524 1.00 98.50 104 MET A N 1
ATOM 868 C CA . MET A 1 104 ? 8.136 -9.796 -28.492 1.00 98.50 104 MET A CA 1
ATOM 869 C C . MET A 1 104 ? 6.898 -10.702 -28.585 1.00 98.50 104 MET A C 1
ATOM 871 O O . MET A 1 104 ? 6.820 -11.677 -27.844 1.00 98.50 104 MET A O 1
ATOM 875 N N . GLY A 1 105 ? 5.921 -10.389 -29.446 1.00 98.19 105 GLY A N 1
ATOM 876 C CA . GLY A 1 105 ? 4.643 -11.108 -29.496 1.00 98.19 105 GLY A CA 1
ATOM 877 C C . GLY A 1 105 ? 3.752 -10.869 -28.268 1.00 98.19 105 GLY A C 1
ATOM 878 O O . GLY A 1 105 ? 2.969 -11.738 -27.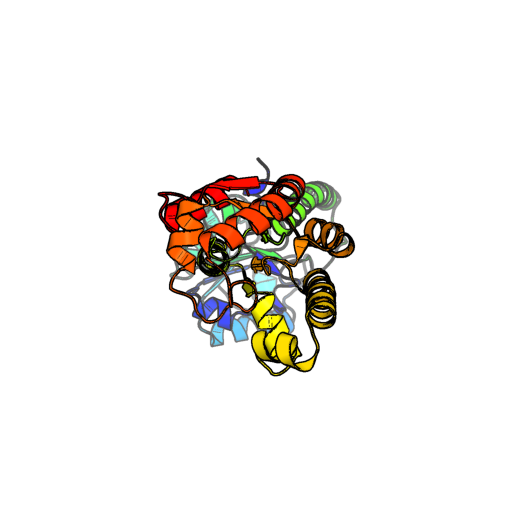895 1.00 98.19 105 GLY A O 1
ATOM 879 N N . THR A 1 106 ? 3.877 -9.709 -27.621 1.00 98.31 106 THR A N 1
ATOM 880 C CA . THR A 1 106 ? 3.145 -9.333 -26.401 1.00 98.31 106 THR A CA 1
ATOM 881 C C . THR A 1 106 ? 2.272 -8.091 -26.615 1.00 98.31 106 THR A C 1
ATOM 883 O O . THR A 1 106 ? 2.262 -7.469 -27.682 1.00 98.31 106 THR A O 1
ATOM 886 N N . THR A 1 107 ? 1.529 -7.695 -25.580 1.00 98.31 107 THR A N 1
ATOM 887 C CA . THR A 1 107 ? 0.723 -6.462 -25.550 1.00 98.31 107 THR A CA 1
ATOM 888 C C . THR A 1 107 ? 1.269 -5.473 -24.523 1.00 98.31 107 THR A C 1
ATOM 890 O O . THR A 1 107 ? 2.098 -5.833 -23.687 1.00 98.31 107 THR A O 1
ATOM 893 N N . ILE A 1 108 ? 0.794 -4.224 -24.559 1.00 98.00 108 ILE A N 1
ATOM 894 C CA . ILE A 1 108 ? 1.120 -3.214 -23.539 1.00 98.00 108 ILE A CA 1
ATOM 895 C C . ILE A 1 108 ? 0.758 -3.713 -22.133 1.00 98.00 108 ILE A C 1
ATOM 897 O O . ILE A 1 108 ? 1.575 -3.601 -21.225 1.00 98.00 108 ILE A O 1
ATOM 901 N N . ASP A 1 109 ? -0.419 -4.323 -21.974 1.00 97.44 109 ASP A N 1
ATOM 902 C CA . ASP A 1 109 ? -0.923 -4.781 -20.671 1.00 97.44 109 ASP A CA 1
ATOM 903 C C . ASP A 1 109 ? -0.159 -5.993 -20.118 1.00 97.44 109 ASP A C 1
ATOM 905 O O . ASP A 1 109 ? -0.123 -6.215 -18.911 1.00 97.44 109 ASP A O 1
ATOM 909 N N . THR A 1 110 ? 0.482 -6.770 -20.996 1.00 98.19 110 THR A N 1
ATOM 910 C CA . THR A 1 110 ? 1.272 -7.962 -20.635 1.00 98.19 110 THR A CA 1
ATOM 911 C C . THR A 1 110 ? 2.778 -7.709 -20.676 1.00 98.19 110 THR A C 1
ATOM 913 O O . THR A 1 110 ? 3.569 -8.646 -20.544 1.00 98.19 110 THR A O 1
ATOM 916 N N . THR A 1 111 ? 3.198 -6.452 -20.828 1.00 98.56 111 THR A N 1
ATOM 917 C CA . THR A 1 111 ? 4.608 -6.061 -20.890 1.00 98.56 111 THR A CA 1
ATOM 918 C C . THR A 1 111 ? 4.929 -5.049 -19.805 1.00 98.56 111 THR A C 1
ATOM 920 O O . THR A 1 111 ? 4.183 -4.096 -19.588 1.00 98.56 111 THR A O 1
ATOM 923 N N . ILE A 1 112 ? 6.068 -5.230 -19.143 1.00 98.38 112 ILE A N 1
ATOM 924 C CA . ILE A 1 112 ? 6.615 -4.217 -18.240 1.00 98.38 112 ILE A CA 1
ATOM 925 C C . ILE A 1 112 ? 7.797 -3.512 -18.892 1.00 98.38 112 ILE A C 1
ATOM 927 O O . ILE A 1 112 ? 8.528 -4.098 -19.689 1.00 98.38 112 ILE A O 1
ATOM 931 N N . PHE A 1 113 ? 8.011 -2.267 -18.497 1.00 98.56 113 PHE A N 1
ATOM 932 C CA . PHE A 1 113 ? 9.206 -1.507 -18.817 1.00 98.56 113 PHE A CA 1
ATOM 933 C C . PHE A 1 113 ? 10.025 -1.244 -17.545 1.00 98.56 113 PHE A C 1
ATOM 935 O O . PHE A 1 113 ? 9.447 -0.918 -16.506 1.00 98.56 113 PHE A O 1
ATOM 942 N N . ILE A 1 114 ? 11.354 -1.339 -17.625 1.00 98.56 114 ILE A N 1
ATOM 943 C CA . ILE A 1 114 ? 12.293 -1.083 -16.523 1.00 98.56 114 ILE A CA 1
ATOM 944 C C . ILE A 1 114 ? 13.357 -0.074 -16.986 1.00 98.56 114 ILE A C 1
ATOM 946 O O . ILE A 1 114 ? 14.009 -0.305 -18.003 1.00 98.56 114 ILE A O 1
ATOM 950 N N . GLY A 1 115 ? 13.538 1.026 -16.244 1.00 97.00 115 GLY A N 1
ATOM 951 C CA . GLY A 1 115 ? 14.538 2.067 -16.538 1.00 97.00 115 GLY A CA 1
ATOM 952 C C . GLY A 1 115 ? 14.876 2.951 -15.332 1.00 97.00 115 GLY A C 1
ATOM 953 O O . GLY A 1 115 ? 14.175 2.893 -14.317 1.00 97.00 115 GLY A O 1
ATOM 954 N N . ASP A 1 116 ? 15.936 3.759 -15.420 1.00 94.56 116 ASP A N 1
ATOM 955 C CA . ASP A 1 116 ? 16.400 4.637 -14.332 1.00 94.56 116 ASP A CA 1
ATOM 956 C C . ASP A 1 116 ? 15.916 6.091 -14.453 1.00 94.56 116 ASP A C 1
ATOM 958 O O . ASP A 1 116 ? 15.914 6.813 -13.454 1.00 94.56 116 ASP A O 1
ATOM 962 N N . GLN A 1 117 ? 15.478 6.534 -15.637 1.00 92.81 117 GLN A N 1
ATOM 963 C CA . GLN A 1 117 ? 15.098 7.932 -15.853 1.00 92.81 117 GLN A CA 1
ATOM 964 C C . GLN A 1 117 ? 13.588 8.169 -15.776 1.00 92.81 117 GLN A C 1
ATOM 966 O O . GLN A 1 117 ? 12.756 7.487 -16.378 1.00 92.81 117 GLN A O 1
ATOM 971 N N . LEU A 1 118 ? 13.190 9.229 -15.079 1.00 92.81 118 LEU A N 1
ATOM 972 C CA . LEU A 1 118 ? 11.776 9.514 -14.867 1.00 92.81 118 LEU A CA 1
ATOM 973 C C . LEU A 1 118 ? 11.122 10.158 -16.096 1.00 92.81 118 LEU A C 1
ATOM 975 O O . LEU A 1 118 ? 10.008 9.799 -16.4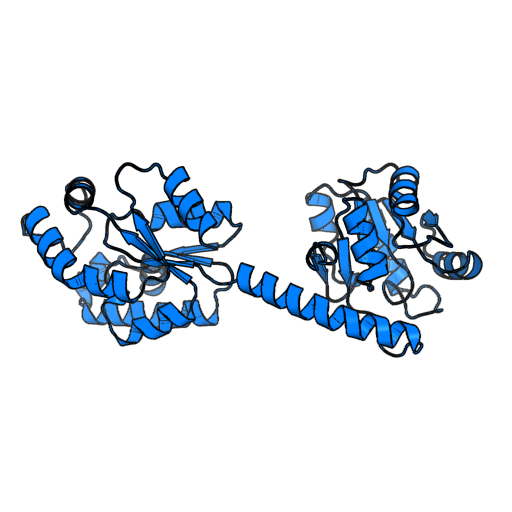82 1.00 92.81 118 LEU A O 1
ATOM 979 N N . PHE A 1 119 ? 11.789 11.147 -16.698 1.00 92.81 119 PHE A N 1
ATOM 980 C CA . PHE A 1 119 ? 11.183 11.989 -17.741 1.00 92.81 119 PHE A CA 1
ATOM 981 C C . PHE A 1 119 ? 11.237 11.398 -19.149 1.00 92.81 119 PHE A C 1
ATOM 983 O O . PHE A 1 119 ? 10.470 11.819 -20.018 1.00 92.81 119 PHE A O 1
ATOM 990 N N . THR A 1 120 ? 12.126 10.444 -19.378 1.00 90.62 120 THR A N 1
ATOM 991 C CA . THR A 1 120 ? 12.278 9.719 -20.642 1.00 90.62 120 THR A CA 1
ATOM 992 C C . THR A 1 120 ? 11.606 8.360 -20.516 1.00 90.62 120 THR A C 1
ATOM 994 O O . THR A 1 120 ? 10.600 8.110 -21.181 1.00 90.62 120 THR A O 1
ATOM 997 N N . ASP A 1 121 ? 12.100 7.530 -19.606 1.00 93.94 121 ASP A N 1
ATOM 998 C CA . ASP A 1 121 ? 11.755 6.120 -19.550 1.00 93.94 121 ASP A CA 1
ATOM 999 C C . ASP A 1 121 ? 10.383 5.869 -18.926 1.00 93.94 121 ASP A C 1
ATOM 1001 O O . ASP A 1 121 ? 9.457 5.404 -19.600 1.00 93.94 121 ASP A O 1
ATOM 1005 N N . VAL A 1 122 ? 10.227 6.233 -17.650 1.00 94.94 122 VAL A N 1
ATOM 1006 C CA . VAL A 1 122 ? 8.975 6.047 -16.902 1.00 94.94 122 VAL A CA 1
ATOM 1007 C C . VAL A 1 122 ? 7.844 6.839 -17.542 1.00 94.94 122 VAL A C 1
ATOM 1009 O O . VAL A 1 122 ? 6.739 6.326 -17.712 1.00 94.94 122 VAL A O 1
ATOM 1012 N N . TYR A 1 123 ? 8.107 8.087 -17.934 1.00 95.62 123 TYR A N 1
ATOM 1013 C CA . TYR A 1 123 ? 7.104 8.906 -18.599 1.00 95.62 123 TYR A CA 1
ATOM 1014 C C . TYR A 1 123 ? 6.680 8.325 -19.952 1.00 95.62 123 TYR A C 1
ATOM 1016 O O . TYR A 1 123 ? 5.484 8.305 -20.244 1.00 95.62 123 TYR A O 1
ATOM 1024 N N . GLY A 1 124 ? 7.624 7.829 -20.760 1.00 96.19 124 GLY A N 1
ATOM 1025 C CA . GLY A 1 124 ? 7.323 7.177 -22.034 1.00 96.19 124 GLY A CA 1
ATOM 1026 C C . GLY A 1 124 ? 6.458 5.929 -21.853 1.00 96.19 124 GLY A C 1
ATOM 1027 O O . GLY A 1 124 ? 5.411 5.810 -22.494 1.00 96.19 124 GLY A O 1
ATOM 1028 N N . ALA A 1 125 ? 6.826 5.060 -20.908 1.00 96.44 125 ALA A N 1
ATOM 1029 C CA . ALA A 1 125 ? 6.057 3.865 -20.561 1.00 96.44 125 ALA A CA 1
ATOM 1030 C C . ALA A 1 125 ? 4.645 4.213 -20.051 1.00 96.44 125 ALA A C 1
ATOM 1032 O O . ALA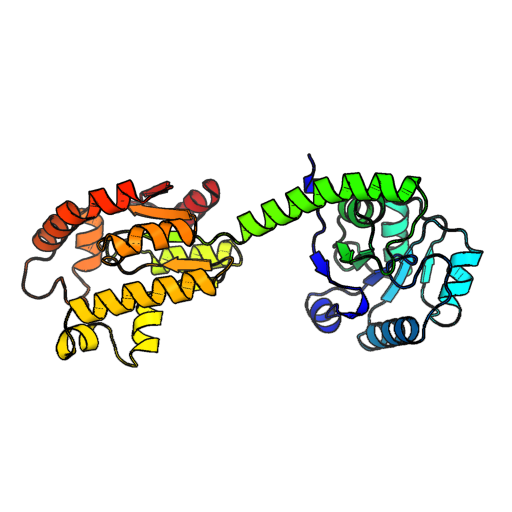 A 1 125 ? 3.653 3.679 -20.548 1.00 96.44 125 ALA A O 1
ATOM 1033 N N . ASN A 1 126 ? 4.532 5.183 -19.138 1.00 94.81 126 ASN A N 1
ATOM 1034 C CA . ASN A 1 126 ? 3.248 5.653 -18.613 1.00 94.81 126 ASN A CA 1
ATOM 1035 C C . ASN A 1 126 ? 2.334 6.206 -19.710 1.00 94.81 126 ASN A C 1
ATOM 1037 O O . ASN A 1 126 ? 1.133 5.943 -19.700 1.00 94.81 126 ASN A O 1
ATOM 1041 N N . ARG A 1 127 ? 2.885 6.971 -20.661 1.00 96.25 127 ARG A N 1
ATOM 1042 C CA . ARG A 1 127 ? 2.128 7.484 -21.814 1.00 96.25 127 ARG A CA 1
ATOM 1043 C C . ARG A 1 127 ? 1.655 6.373 -22.741 1.00 96.25 127 ARG A C 1
ATOM 1045 O O . ARG A 1 127 ? 0.618 6.535 -23.374 1.00 96.25 127 ARG A O 1
ATOM 1052 N N . ALA A 1 128 ? 2.414 5.285 -22.841 1.00 96.00 128 ALA A N 1
ATOM 1053 C CA . ALA A 1 128 ? 2.019 4.107 -23.602 1.00 96.00 128 ALA A CA 1
ATOM 1054 C C . ALA A 1 128 ? 0.956 3.262 -22.877 1.00 96.00 128 ALA A C 1
ATOM 1056 O O . ALA A 1 128 ? 0.410 2.359 -23.496 1.00 96.00 128 ALA A O 1
ATOM 1057 N N . GLY A 1 129 ? 0.659 3.543 -21.601 1.00 95.12 129 GLY A N 1
ATOM 1058 C CA . GLY A 1 129 ? -0.225 2.725 -20.763 1.00 95.12 129 GLY A CA 1
ATOM 1059 C C . GLY A 1 129 ? 0.464 1.503 -20.144 1.00 95.12 129 GLY A C 1
ATOM 1060 O O . GLY A 1 129 ? -0.202 0.665 -19.552 1.00 95.12 129 GLY A O 1
ATOM 1061 N N . MET A 1 130 ? 1.789 1.405 -20.259 1.00 95.25 130 MET A N 1
ATOM 1062 C CA . MET A 1 130 ? 2.575 0.247 -19.836 1.00 95.25 130 MET A CA 1
ATOM 1063 C C . MET A 1 130 ? 2.905 0.294 -18.338 1.00 95.25 130 MET A C 1
ATOM 1065 O O . MET A 1 130 ? 3.128 1.365 -17.765 1.00 95.25 130 MET A O 1
ATOM 1069 N N . MET A 1 131 ? 2.995 -0.874 -17.696 1.00 96.69 131 MET A N 1
ATOM 1070 C CA . MET A 1 131 ? 3.529 -0.990 -16.337 1.00 96.69 131 MET A CA 1
ATOM 1071 C C . MET A 1 131 ? 5.012 -0.590 -16.324 1.00 96.69 131 MET A C 1
ATOM 1073 O O . MET A 1 131 ? 5.817 -1.177 -17.042 1.00 96.69 131 MET A O 1
ATOM 1077 N N . SER A 1 132 ? 5.388 0.389 -15.496 1.00 96.12 132 SER A N 1
ATOM 1078 C CA . SER A 1 132 ? 6.759 0.910 -15.432 1.00 96.12 132 SER A CA 1
ATOM 1079 C C . SER A 1 132 ? 7.417 0.666 -14.070 1.00 96.12 132 SER A C 1
ATOM 1081 O O . SER A 1 132 ? 6.847 1.001 -13.024 1.00 96.12 132 SER A O 1
ATOM 1083 N N . TYR A 1 133 ? 8.660 0.200 -14.087 1.00 97.31 133 TYR A N 1
ATOM 1084 C CA . TYR A 1 133 ? 9.569 0.182 -12.949 1.00 97.31 133 TYR A CA 1
ATOM 1085 C C . TYR A 1 133 ? 10.612 1.287 -13.086 1.00 97.31 133 TYR A C 1
ATOM 1087 O O . TYR A 1 133 ? 11.305 1.359 -14.098 1.00 97.31 133 TYR A O 1
ATOM 1095 N N . LEU A 1 134 ? 10.739 2.104 -12.042 1.00 96.88 134 LEU A N 1
ATOM 1096 C CA . LEU A 1 134 ? 11.896 2.975 -11.855 1.00 96.88 134 LEU A CA 1
ATOM 1097 C C . LEU A 1 134 ? 12.925 2.266 -10.975 1.00 96.88 134 LEU A C 1
ATOM 1099 O O . LEU A 1 134 ? 12.601 1.879 -9.845 1.00 96.88 134 LEU A O 1
ATOM 1103 N N . VAL A 1 135 ? 14.147 2.119 -11.473 1.00 95.19 135 VAL A N 1
ATOM 1104 C CA . VAL A 1 135 ? 15.279 1.583 -10.706 1.00 95.19 135 VAL A CA 1
ATOM 1105 C C . VAL A 1 135 ? 16.251 2.690 -10.318 1.00 95.19 135 VAL A C 1
ATOM 1107 O O . VAL A 1 135 ? 16.262 3.754 -10.933 1.00 95.19 135 VAL A O 1
ATOM 1110 N N . LYS A 1 136 ? 17.062 2.474 -9.276 1.00 91.12 136 LYS A N 1
ATOM 1111 C CA . LYS A 1 136 ? 18.142 3.419 -8.974 1.00 91.12 136 LYS A CA 1
ATOM 1112 C C . LYS A 1 136 ? 19.243 3.304 -10.032 1.00 91.12 136 LYS A C 1
ATOM 1114 O O . LYS A 1 136 ? 19.574 2.185 -10.426 1.00 91.12 136 LYS A O 1
ATOM 1119 N N . PRO A 1 137 ? 19.845 4.430 -10.437 1.00 87.94 137 PRO A N 1
ATOM 1120 C CA . PRO A 1 137 ? 20.922 4.410 -11.409 1.00 87.94 137 PRO A CA 1
ATOM 1121 C C . PRO A 1 137 ? 22.170 3.725 -10.857 1.00 87.94 137 PRO A C 1
ATOM 1123 O O . PRO A 1 137 ? 22.552 3.948 -9.706 1.00 87.94 137 PRO A O 1
ATOM 1126 N N . ILE A 1 138 ? 22.838 2.932 -11.697 1.00 84.25 138 ILE A N 1
ATOM 1127 C CA . ILE A 1 138 ? 24.039 2.173 -11.309 1.00 84.25 138 ILE A CA 1
ATOM 1128 C C . ILE A 1 138 ? 25.227 3.095 -10.981 1.00 84.25 138 ILE A C 1
ATOM 1130 O O . ILE A 1 138 ? 26.051 2.744 -10.132 1.00 84.25 138 ILE A O 1
ATOM 1134 N N . HIS A 1 139 ? 25.333 4.278 -11.601 1.00 75.62 139 HIS A N 1
ATOM 1135 C CA . HIS A 1 139 ? 26.386 5.240 -11.272 1.00 75.62 139 HIS A CA 1
ATOM 1136 C C . HIS A 1 139 ? 25.906 6.710 -11.325 1.00 75.62 139 HIS A C 1
ATOM 1138 O O . HIS A 1 139 ? 25.158 7.090 -12.224 1.00 75.62 139 HIS A O 1
ATOM 1144 N N . PRO A 1 140 ? 26.324 7.572 -10.374 1.00 57.09 140 PRO A N 1
ATOM 1145 C CA . PRO A 1 140 ? 25.829 8.949 -10.278 1.00 57.09 140 PRO A CA 1
ATOM 1146 C C . PRO A 1 140 ? 26.625 9.995 -11.077 1.00 57.09 140 PRO A C 1
ATOM 1148 O O . PRO A 1 140 ? 26.160 11.129 -11.184 1.00 57.09 140 PRO A O 1
ATOM 1151 N N . LYS A 1 141 ? 27.827 9.679 -11.588 1.00 56.03 141 LYS A N 1
ATOM 1152 C CA . LYS A 1 141 ? 28.620 10.642 -12.381 1.00 56.03 141 LYS A CA 1
ATOM 1153 C C . LYS A 1 141 ? 28.093 10.699 -13.810 1.00 56.03 141 LYS A C 1
ATOM 1155 O O . LYS A 1 141 ? 28.163 9.699 -14.514 1.00 56.03 141 LYS A O 1
ATOM 1160 N N . GLU A 1 142 ? 27.593 11.861 -14.210 1.00 61.06 142 GLU A N 1
ATOM 1161 C CA . GLU A 1 142 ? 26.941 12.076 -15.500 1.00 61.06 142 GLU A CA 1
ATOM 1162 C C . GLU A 1 142 ? 27.227 13.470 -16.054 1.00 61.06 142 GLU A C 1
ATOM 1164 O O . GLU A 1 142 ? 27.603 14.385 -15.317 1.00 61.06 142 GLU A O 1
ATOM 1169 N N . GLU A 1 143 ? 26.997 13.634 -17.355 1.00 60.47 143 GLU A N 1
ATOM 1170 C CA . GLU A 1 143 ? 27.051 14.916 -18.050 1.00 60.47 143 GLU A CA 1
ATOM 1171 C C . GLU A 1 143 ? 26.111 15.967 -17.432 1.00 60.47 143 GLU A C 1
ATOM 1173 O O . GLU A 1 143 ? 25.039 15.658 -16.901 1.00 60.47 143 GLU A O 1
ATOM 1178 N N . ILE A 1 144 ? 26.474 17.248 -17.562 1.00 62.09 144 ILE A N 1
ATOM 1179 C CA . ILE A 1 144 ? 25.775 18.390 -16.939 1.00 62.09 144 ILE A CA 1
ATOM 1180 C C . ILE A 1 144 ? 24.270 18.414 -17.269 1.00 62.09 144 ILE A C 1
ATOM 1182 O O . ILE A 1 144 ? 23.445 18.723 -16.404 1.00 62.09 144 ILE A O 1
ATOM 1186 N N . GLN A 1 145 ? 23.890 18.056 -18.499 1.00 59.78 145 GLN A N 1
ATOM 1187 C CA . GLN A 1 145 ? 22.485 18.023 -18.920 1.00 59.78 145 GLN A CA 1
ATOM 1188 C C . GLN A 1 145 ? 21.668 16.965 -18.161 1.00 59.78 145 GLN A C 1
ATOM 1190 O O . GLN A 1 145 ? 20.504 17.201 -17.822 1.00 59.78 145 GLN A O 1
ATOM 1195 N N . ILE A 1 146 ? 22.272 15.814 -17.855 1.00 68.56 146 ILE A N 1
ATOM 1196 C CA . ILE A 1 146 ? 21.622 14.732 -17.110 1.00 68.56 146 ILE A CA 1
ATOM 1197 C C . ILE A 1 146 ? 21.500 15.122 -15.631 1.00 68.56 146 ILE A C 1
ATOM 1199 O O . ILE A 1 146 ? 20.441 14.946 -15.028 1.00 68.56 146 ILE A O 1
ATOM 1203 N N . VAL A 1 147 ? 22.513 15.798 -15.078 1.00 70.06 147 VAL A N 1
ATOM 1204 C CA . VAL A 1 147 ? 22.474 16.343 -13.709 1.00 70.06 147 VAL A CA 1
ATOM 1205 C C . VAL A 1 147 ? 21.301 17.312 -13.514 1.00 70.06 147 VAL A C 1
ATOM 1207 O O . VAL A 1 147 ? 20.606 17.240 -12.494 1.00 70.06 147 VAL A O 1
ATOM 1210 N N . PHE A 1 148 ? 21.034 18.201 -14.480 1.00 76.31 148 PHE A N 1
ATOM 1211 C CA . PHE A 1 148 ? 19.890 19.117 -14.403 1.00 76.31 148 PHE A CA 1
ATOM 1212 C C . PHE A 1 148 ? 18.550 18.370 -14.430 1.00 76.31 148 PHE A C 1
ATOM 1214 O O . PHE A 1 148 ? 17.687 18.627 -13.586 1.00 76.31 148 PHE A O 1
ATOM 1221 N N . LYS A 1 149 ? 18.394 17.395 -15.338 1.00 78.88 149 LYS A N 1
ATOM 1222 C CA . LYS A 1 149 ? 17.200 16.536 -15.382 1.00 78.88 149 LYS A CA 1
ATOM 1223 C C . LYS A 1 149 ? 16.997 15.826 -14.045 1.00 78.88 149 LYS A C 1
ATOM 1225 O O . LYS A 1 149 ? 15.922 15.952 -13.467 1.00 78.88 149 LYS A O 1
ATOM 1230 N N . ARG A 1 150 ? 18.040 15.216 -13.476 1.00 82.44 150 ARG A N 1
ATOM 1231 C CA . ARG A 1 150 ? 17.971 14.544 -12.167 1.00 82.44 150 ARG A CA 1
ATOM 1232 C C . ARG A 1 150 ? 17.566 15.471 -11.022 1.00 82.44 150 ARG A C 1
ATOM 1234 O O . ARG A 1 150 ? 16.857 15.042 -10.114 1.00 82.44 150 ARG A O 1
ATOM 1241 N N . ARG A 1 151 ? 17.952 16.754 -11.042 1.00 84.25 151 ARG A N 1
ATOM 1242 C CA . ARG A 1 151 ? 17.458 17.738 -10.055 1.00 84.25 151 ARG A CA 1
ATOM 1243 C C . ARG A 1 151 ? 15.946 17.936 -10.156 1.00 84.25 151 ARG A C 1
ATOM 1245 O O . ARG A 1 151 ? 15.274 17.952 -9.128 1.00 84.25 151 ARG A O 1
ATOM 1252 N N . LEU A 1 152 ? 15.409 18.043 -11.369 1.00 87.75 152 LEU A N 1
ATOM 1253 C CA . LEU A 1 152 ? 13.963 18.127 -11.583 1.00 87.75 152 LEU A CA 1
ATOM 1254 C C . LEU A 1 152 ? 13.257 16.817 -11.198 1.00 87.75 152 LEU A C 1
ATOM 1256 O O . LEU A 1 152 ? 12.187 16.856 -10.591 1.00 87.75 152 LEU A O 1
ATOM 1260 N N . GLU A 1 153 ? 13.867 15.662 -11.471 1.00 90.06 153 GLU A N 1
ATOM 1261 C CA . GLU A 1 153 ? 13.328 14.358 -11.068 1.00 90.06 153 GLU A CA 1
ATOM 1262 C C . GLU A 1 153 ? 13.224 14.237 -9.551 1.00 90.06 153 GLU A C 1
ATOM 1264 O O . GLU A 1 153 ? 12.205 13.764 -9.060 1.00 90.06 153 GLU 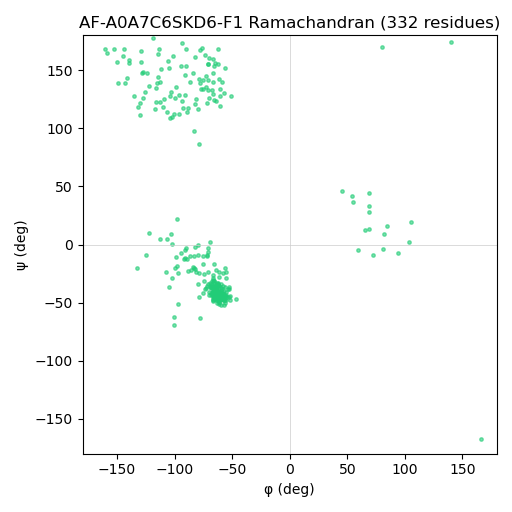A O 1
ATOM 1269 N N . LYS A 1 154 ? 14.206 14.740 -8.789 1.00 88.38 154 LYS A N 1
ATOM 1270 C CA . LYS A 1 154 ? 14.148 14.759 -7.316 1.00 88.38 154 LYS A CA 1
ATOM 1271 C C . LYS A 1 154 ? 12.911 15.478 -6.783 1.00 88.38 154 LYS A C 1
ATOM 1273 O O . LYS A 1 154 ? 12.342 15.027 -5.794 1.00 88.38 154 LYS A O 1
ATOM 1278 N N . ILE A 1 155 ? 12.464 16.552 -7.437 1.00 90.50 155 ILE A N 1
ATOM 1279 C CA . ILE A 1 155 ? 11.225 17.248 -7.060 1.00 90.50 155 ILE A CA 1
ATOM 1280 C C . ILE A 1 155 ? 10.027 16.319 -7.273 1.00 90.50 155 ILE A C 1
ATOM 1282 O O . ILE A 1 155 ? 9.184 16.170 -6.390 1.00 90.50 155 ILE A O 1
ATOM 1286 N N . V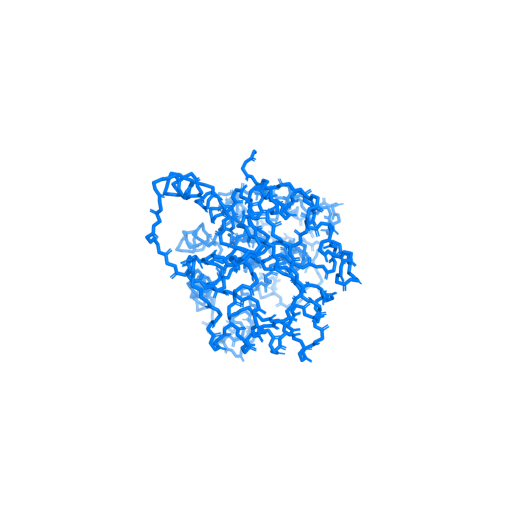AL A 1 156 ? 9.957 15.647 -8.423 1.00 91.50 156 VAL A N 1
ATOM 1287 C CA . VAL A 1 156 ? 8.872 14.699 -8.708 1.00 91.50 156 VAL A CA 1
ATOM 1288 C C . VAL A 1 156 ? 8.905 13.510 -7.750 1.00 91.50 156 VAL A C 1
ATOM 1290 O O . VAL A 1 156 ? 7.858 13.135 -7.229 1.00 91.50 156 VAL A O 1
ATOM 1293 N N . LEU A 1 157 ? 10.086 12.953 -7.478 1.00 87.62 157 LEU A N 1
ATOM 1294 C CA . LEU A 1 157 ? 10.279 11.845 -6.547 1.00 87.62 157 LEU A CA 1
ATOM 1295 C C . LEU A 1 157 ? 9.922 12.238 -5.116 1.00 87.62 157 LEU A C 1
ATOM 1297 O O . LEU A 1 157 ? 9.291 11.448 -4.422 1.00 87.62 157 LEU A O 1
ATOM 1301 N N . TYR A 1 158 ? 10.229 13.464 -4.689 1.00 88.69 158 TYR A N 1
ATOM 1302 C CA . TYR A 1 158 ? 9.769 13.990 -3.404 1.00 88.69 158 TYR A CA 1
ATOM 1303 C C . TYR A 1 158 ? 8.240 13.922 -3.297 1.00 88.69 158 TYR A C 1
ATOM 1305 O O . TYR A 1 158 ? 7.710 13.354 -2.340 1.00 88.69 158 TYR A O 1
ATOM 1313 N N 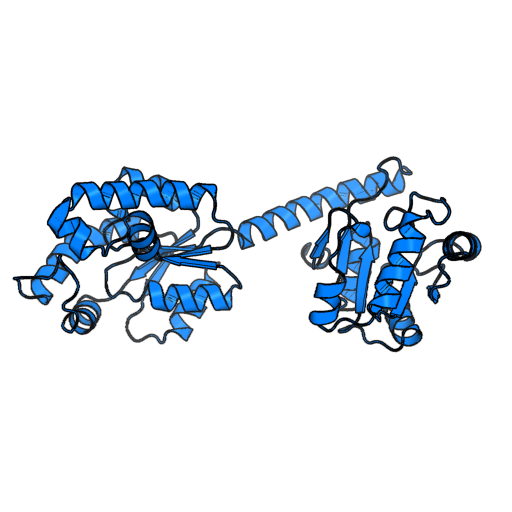. PHE A 1 159 ? 7.518 14.427 -4.303 1.00 89.12 159 PHE A N 1
ATOM 1314 C CA . PHE A 1 159 ? 6.056 14.365 -4.312 1.00 89.12 159 PHE A CA 1
ATOM 1315 C C . PHE A 1 159 ? 5.523 12.934 -4.462 1.00 89.12 159 PHE A C 1
ATOM 1317 O O . PHE A 1 159 ? 4.540 12.593 -3.810 1.00 89.12 159 PHE A O 1
ATOM 1324 N N . TYR A 1 160 ? 6.185 12.078 -5.245 1.00 86.56 160 TYR A N 1
ATOM 1325 C CA . TYR A 1 160 ? 5.856 10.655 -5.350 1.00 86.56 160 TYR A CA 1
ATOM 1326 C C . TYR A 1 160 ? 5.963 9.961 -3.993 1.00 86.56 160 TYR A C 1
ATOM 1328 O O . TYR A 1 160 ? 4.997 9.346 -3.551 1.00 86.56 160 TYR A O 1
ATOM 1336 N N . HIS A 1 161 ? 7.092 10.098 -3.296 1.00 81.00 161 HIS A N 1
ATOM 1337 C CA . HIS A 1 161 ? 7.289 9.504 -1.977 1.00 81.00 161 HIS A CA 1
ATOM 1338 C C . HIS A 1 161 ? 6.316 10.079 -0.953 1.00 81.00 161 HIS A C 1
ATOM 1340 O O . HIS A 1 161 ? 5.753 9.323 -0.167 1.00 81.00 161 HIS A O 1
ATOM 1346 N N . ARG A 1 162 ? 6.045 11.388 -0.992 1.00 80.12 162 ARG A N 1
ATOM 1347 C CA . ARG A 1 162 ? 5.028 12.016 -0.141 1.00 80.12 162 ARG A CA 1
ATOM 1348 C C . ARG A 1 162 ? 3.640 11.424 -0.388 1.00 80.12 162 ARG A C 1
ATOM 1350 O O . ARG A 1 162 ? 2.954 11.067 0.564 1.00 80.12 162 ARG A O 1
ATOM 1357 N N . ASP A 1 163 ? 3.237 11.283 -1.647 1.00 78.12 163 ASP A N 1
ATOM 1358 C CA . ASP A 1 163 ? 1.933 10.733 -2.019 1.00 78.12 163 ASP A CA 1
ATOM 1359 C C . ASP A 1 163 ? 1.839 9.230 -1.694 1.00 78.12 163 ASP A C 1
ATOM 1361 O O . ASP A 1 163 ? 0.792 8.770 -1.239 1.00 78.12 163 ASP A O 1
ATOM 1365 N N . MET A 1 164 ? 2.923 8.464 -1.872 1.00 72.06 164 MET A N 1
ATOM 1366 C CA . MET A 1 164 ? 3.001 7.055 -1.462 1.00 72.06 164 MET A CA 1
ATOM 1367 C C . MET A 1 164 ? 2.947 6.903 0.056 1.00 72.06 164 MET A C 1
ATOM 1369 O O . MET A 1 164 ? 2.270 6.008 0.548 1.00 72.06 164 MET A O 1
ATOM 1373 N N . ASN A 1 165 ? 3.599 7.793 0.804 1.00 65.75 165 ASN A N 1
ATOM 1374 C CA . ASN A 1 165 ? 3.530 7.816 2.261 1.00 65.75 165 ASN A CA 1
ATOM 1375 C C . ASN A 1 165 ? 2.136 8.224 2.748 1.00 65.75 165 ASN A C 1
ATOM 1377 O O . ASN A 1 165 ? 1.640 7.626 3.696 1.00 65.75 165 ASN A O 1
ATOM 1381 N N . LYS A 1 166 ? 1.449 9.153 2.066 1.00 62.81 166 LYS A N 1
ATOM 1382 C CA . LYS A 1 166 ? 0.034 9.458 2.340 1.00 62.81 166 LYS A CA 1
ATOM 1383 C C . LYS A 1 166 ? -0.853 8.229 2.084 1.00 62.81 166 LYS A C 1
ATOM 1385 O O . LYS A 1 166 ? -1.658 7.878 2.937 1.00 62.81 166 LYS A O 1
ATOM 1390 N N . LYS A 1 167 ? -0.630 7.510 0.976 1.00 59.12 167 LYS A N 1
ATOM 1391 C CA . LYS A 1 167 ? -1.233 6.190 0.676 1.00 59.12 167 LYS A CA 1
ATOM 1392 C C . LYS A 1 167 ? -0.726 5.034 1.555 1.00 59.12 167 LYS A C 1
ATOM 1394 O O . LYS A 1 167 ? -1.083 3.888 1.326 1.00 59.12 167 LYS A O 1
ATOM 1399 N N . ARG A 1 168 ? 0.150 5.298 2.518 1.00 62.75 168 ARG A N 1
ATOM 1400 C CA . ARG A 1 168 ? 0.573 4.351 3.557 1.00 62.75 168 ARG A CA 1
ATOM 1401 C C . ARG A 1 168 ? 0.293 4.912 4.951 1.00 62.75 168 ARG A C 1
ATOM 1403 O O . ARG A 1 168 ? 0.756 4.347 5.939 1.00 62.75 168 ARG A O 1
ATOM 1410 N N . SER A 1 169 ? -0.450 6.016 5.044 1.00 80.06 169 SER A N 1
ATOM 1411 C CA . SER A 1 169 ? -0.962 6.495 6.319 1.00 80.06 169 SER A CA 1
ATOM 1412 C C . SER A 1 169 ? -2.076 5.559 6.754 1.00 80.06 169 SER A C 1
ATOM 1414 O O . SER A 1 169 ? -2.900 5.130 5.941 1.00 80.06 169 SER A O 1
ATOM 1416 N N . ASN A 1 170 ? -2.051 5.193 8.026 1.00 93.25 170 ASN A N 1
ATOM 1417 C CA . ASN A 1 170 ? -3.049 4.305 8.576 1.00 93.25 170 ASN A CA 1
ATOM 1418 C C . ASN A 1 170 ? -4.398 5.024 8.688 1.00 93.25 170 ASN A C 1
ATOM 1420 O O . ASN A 1 170 ? -4.458 6.248 8.810 1.00 93.25 170 ASN A O 1
ATOM 1424 N N . ILE A 1 171 ? -5.479 4.255 8.686 1.00 95.75 171 ILE A N 1
ATOM 1425 C CA . ILE A 1 171 ? -6.824 4.751 8.966 1.00 95.75 171 ILE A CA 1
ATOM 1426 C C . ILE A 1 171 ? -7.261 4.124 10.275 1.00 95.75 171 ILE A C 1
ATOM 1428 O O . ILE A 1 171 ? -7.286 2.903 10.398 1.00 95.75 171 ILE A O 1
ATOM 1432 N N . VAL A 1 172 ? -7.603 4.946 11.256 1.00 97.62 172 VAL A N 1
ATOM 1433 C CA . VAL A 1 172 ? -7.992 4.496 12.589 1.00 97.62 172 VAL A CA 1
ATOM 1434 C C . VAL A 1 172 ? -9.491 4.680 12.748 1.00 97.62 172 VAL A C 1
ATOM 1436 O O . VAL A 1 172 ? -9.994 5.799 12.772 1.00 97.62 172 VAL A O 1
ATOM 1439 N N . LEU A 1 173 ? -10.221 3.577 12.867 1.00 98.38 173 LEU A N 1
ATOM 1440 C CA . LEU A 1 173 ? -11.656 3.581 13.098 1.00 98.38 173 LEU A CA 1
ATOM 1441 C C . LEU A 1 173 ? -11.934 3.633 14.601 1.00 98.38 173 LEU A C 1
ATOM 1443 O O . LEU A 1 173 ? -11.606 2.702 15.347 1.00 98.38 173 LEU A O 1
ATOM 1447 N N . ILE A 1 174 ? -12.592 4.706 15.034 1.00 98.19 174 ILE A N 1
ATOM 1448 C CA . ILE A 1 174 ? -13.089 4.883 16.402 1.00 98.19 174 ILE A CA 1
ATOM 1449 C C . ILE A 1 174 ? -14.618 4.917 16.420 1.00 98.19 174 ILE A C 1
ATOM 1451 O O . ILE A 1 174 ? -15.284 5.079 15.397 1.00 98.19 174 ILE A O 1
ATOM 1455 N N . GLY A 1 175 ? -15.192 4.736 17.605 1.00 96.38 175 GLY A N 1
ATOM 1456 C CA . GLY A 1 175 ? -16.629 4.841 17.832 1.00 96.38 175 GLY A CA 1
ATOM 1457 C C . GLY A 1 175 ? -17.161 3.779 18.780 1.00 96.38 175 GLY A C 1
ATOM 1458 O O . GLY A 1 175 ? -16.448 2.861 19.200 1.00 96.38 175 GLY A O 1
ATOM 1459 N N . PHE A 1 176 ? -18.444 3.898 19.107 1.00 95.25 176 PHE A N 1
ATOM 1460 C CA . PHE A 1 176 ? -19.081 3.065 20.119 1.00 95.25 176 PHE A CA 1
ATOM 1461 C C . PHE A 1 176 ? -19.080 1.572 19.746 1.00 95.25 176 PHE A C 1
ATOM 1463 O O . PHE A 1 176 ? -18.982 1.189 18.578 1.00 95.25 176 PHE A O 1
ATOM 1470 N N . MET A 1 177 ? -19.159 0.684 20.737 1.00 90.81 177 MET A N 1
ATOM 1471 C CA . MET A 1 177 ? -19.325 -0.749 20.466 1.00 90.81 177 MET A CA 1
ATOM 1472 C C . MET A 1 177 ? -20.610 -1.000 19.663 1.00 90.81 177 MET A C 1
ATOM 1474 O O . MET A 1 177 ? -21.609 -0.342 19.896 1.00 90.81 177 MET A O 1
ATOM 1478 N N . GLY A 1 178 ? -20.596 -1.905 18.682 1.00 88.81 178 GLY A N 1
ATOM 1479 C CA . GLY A 1 178 ? -21.755 -2.104 17.794 1.00 88.81 178 GLY A CA 1
ATOM 1480 C C . GLY A 1 178 ? -21.877 -1.099 16.634 1.00 88.81 178 GLY A C 1
ATOM 1481 O O . GLY A 1 178 ? -22.707 -1.300 15.746 1.00 88.81 178 GLY A O 1
ATOM 1482 N N . SER A 1 179 ? -21.002 -0.088 16.535 1.00 93.44 179 SER A N 1
ATOM 1483 C CA . SER A 1 179 ? -20.964 0.822 15.373 1.00 93.44 179 SER A CA 1
ATOM 1484 C C . SER A 1 179 ? -20.439 0.175 14.078 1.00 93.44 179 SER A C 1
ATOM 1486 O O . SER A 1 179 ? -20.434 0.799 13.027 1.00 93.44 179 SER A O 1
ATOM 1488 N N . GLY A 1 180 ? -20.013 -1.092 14.114 1.00 93.06 180 GLY A N 1
ATOM 1489 C CA . GLY A 1 180 ? -19.597 -1.827 12.914 1.00 93.06 180 GLY A CA 1
ATOM 1490 C C . GLY A 1 180 ? -18.144 -1.609 12.477 1.00 93.06 180 GLY A C 1
ATOM 1491 O O . GLY A 1 180 ? -17.805 -1.995 11.365 1.00 93.06 180 GLY A O 1
ATOM 1492 N N . LYS A 1 181 ? -17.273 -1.058 13.340 1.00 96.56 181 LYS A N 1
ATOM 1493 C CA . LYS A 1 181 ? -15.839 -0.817 13.054 1.00 96.56 181 LYS A CA 1
ATOM 1494 C C . LYS A 1 181 ? -15.119 -2.002 12.411 1.00 96.56 181 LYS A C 1
ATOM 1496 O O . LYS A 1 181 ? -14.448 -1.810 11.409 1.00 96.56 181 LYS A O 1
ATOM 1501 N N . SER A 1 182 ? -15.295 -3.217 12.935 1.00 95.25 182 SER A N 1
ATOM 1502 C CA . SER A 1 182 ? -14.628 -4.404 12.380 1.00 95.25 182 SER A CA 1
ATOM 1503 C C . SER A 1 182 ? -15.141 -4.740 10.969 1.00 95.25 182 SER A C 1
ATOM 1505 O O . SER A 1 182 ? -14.353 -4.993 10.062 1.00 95.25 182 SER A O 1
ATOM 1507 N N . SER A 1 183 ? -16.456 -4.660 10.733 1.00 96.38 183 SER A N 1
ATOM 1508 C CA . SER A 1 183 ? -17.058 -4.907 9.412 1.00 96.38 183 SER A CA 1
ATOM 1509 C C . SER A 1 183 ? -16.661 -3.845 8.382 1.00 96.38 183 SER A C 1
ATOM 1511 O O . SER A 1 183 ? -16.212 -4.189 7.290 1.00 96.38 183 SER A O 1
ATOM 1513 N N . VAL A 1 184 ? -16.778 -2.563 8.744 1.00 97.88 184 VAL A N 1
ATOM 1514 C CA . VAL A 1 184 ? -16.365 -1.424 7.907 1.00 97.88 184 VAL A CA 1
ATOM 1515 C C . VAL A 1 184 ? -14.866 -1.473 7.643 1.00 97.88 184 VAL A C 1
ATOM 1517 O O . VAL A 1 184 ? -14.443 -1.331 6.502 1.00 97.88 184 VAL A O 1
ATOM 1520 N N . GLY A 1 185 ? -14.061 -1.750 8.667 1.00 97.62 185 GLY A N 1
ATOM 1521 C CA . GLY A 1 185 ? -12.611 -1.807 8.556 1.00 97.62 185 GLY A CA 1
ATOM 1522 C C . GLY A 1 185 ? -12.122 -2.905 7.622 1.00 97.62 185 GLY A C 1
ATOM 1523 O O . GLY A 1 185 ? -11.273 -2.634 6.779 1.00 97.62 185 GLY A O 1
ATOM 1524 N N . LYS A 1 186 ? -12.701 -4.112 7.688 1.00 98.25 186 LYS A N 1
ATOM 1525 C CA . LYS A 1 186 ? -12.378 -5.205 6.754 1.00 98.25 186 LYS A CA 1
ATOM 1526 C C . LYS A 1 186 ? -12.709 -4.840 5.307 1.00 98.25 186 LYS A C 1
ATOM 1528 O O . LYS A 1 186 ? -11.900 -5.074 4.409 1.00 98.25 186 LYS A O 1
ATOM 1533 N N . ALA A 1 187 ? -13.889 -4.263 5.075 1.00 97.50 187 ALA A N 1
ATOM 1534 C CA . ALA A 1 187 ? -14.318 -3.860 3.739 1.00 97.50 187 ALA A CA 1
ATOM 1535 C C . ALA A 1 187 ? -13.453 -2.716 3.180 1.00 97.50 187 ALA A C 1
ATOM 1537 O O . ALA A 1 187 ? -13.004 -2.786 2.035 1.00 97.50 187 ALA A O 1
ATOM 1538 N N . LEU A 1 188 ? -13.153 -1.711 4.006 1.00 96.62 188 LEU A N 1
ATOM 1539 C CA . LEU A 1 188 ? -12.290 -0.587 3.654 1.00 96.62 188 LEU A CA 1
ATOM 1540 C C . LEU A 1 188 ? -10.853 -1.039 3.365 1.00 96.62 188 LEU A C 1
ATOM 1542 O O . LEU A 1 188 ? -10.283 -0.640 2.354 1.00 96.62 188 LEU A O 1
ATOM 1546 N N . ALA A 1 189 ? -10.287 -1.916 4.200 1.00 95.56 189 ALA A N 1
ATOM 1547 C CA . ALA A 1 189 ? -8.949 -2.468 3.997 1.00 95.56 189 ALA A CA 1
ATOM 1548 C C . ALA A 1 189 ? -8.842 -3.169 2.638 1.00 95.56 189 ALA A C 1
ATOM 1550 O O . ALA A 1 189 ? -7.962 -2.855 1.838 1.00 95.56 189 ALA A O 1
ATOM 1551 N N . LYS A 1 190 ? -9.819 -4.028 2.313 1.00 91.62 190 LYS A N 1
ATOM 1552 C CA . LYS A 1 190 ? -9.905 -4.691 1.006 1.00 91.62 190 LYS A CA 1
ATOM 1553 C C . LYS A 1 190 ? -10.009 -3.687 -0.146 1.00 91.62 190 LYS A C 1
ATOM 1555 O O . LYS A 1 190 ? -9.348 -3.863 -1.165 1.00 91.62 190 LYS A O 1
ATOM 1560 N N . ARG A 1 191 ? -10.826 -2.638 0.005 1.00 88.00 191 ARG A N 1
ATOM 1561 C CA . ARG A 1 191 ? -11.020 -1.595 -1.016 1.00 88.00 191 ARG A CA 1
ATOM 1562 C C . ARG A 1 191 ? -9.741 -0.801 -1.291 1.00 88.00 191 ARG A C 1
ATOM 1564 O O . ARG A 1 191 ? -9.514 -0.414 -2.434 1.00 88.00 191 ARG A O 1
ATOM 1571 N N . LEU A 1 192 ? -8.924 -0.574 -0.264 1.00 88.50 192 LEU A N 1
ATOM 1572 C CA . LEU A 1 192 ? -7.681 0.195 -0.348 1.00 88.50 192 LEU A CA 1
ATOM 1573 C C . LEU A 1 192 ? -6.438 -0.661 -0.636 1.00 88.50 192 LEU A C 1
ATOM 1575 O O . LEU A 1 192 ? -5.387 -0.106 -0.953 1.00 88.50 192 LEU A O 1
ATOM 1579 N N . GLY A 1 193 ? -6.540 -1.990 -0.536 1.00 86.12 193 GLY A N 1
ATOM 1580 C CA . GLY A 1 193 ? -5.381 -2.885 -0.571 1.00 86.12 193 GLY A CA 1
ATOM 1581 C C . GLY A 1 193 ? -4.490 -2.745 0.668 1.00 86.12 193 GLY A C 1
ATOM 1582 O O . GLY A 1 193 ? -3.271 -2.834 0.556 1.00 86.12 193 GLY A O 1
ATOM 1583 N N . TYR A 1 194 ? -5.097 -2.452 1.819 1.00 92.69 194 TYR A N 1
ATOM 1584 C CA . TYR A 1 194 ? -4.448 -2.279 3.120 1.00 92.69 194 TYR A CA 1
ATOM 1585 C C . TYR A 1 194 ? -4.623 -3.528 3.987 1.00 92.69 194 TYR A C 1
ATOM 1587 O O . TYR A 1 194 ? -5.545 -4.320 3.773 1.00 92.69 194 TYR A O 1
ATOM 1595 N N . ASP A 1 195 ? -3.798 -3.650 5.025 1.00 91.38 195 ASP A N 1
ATOM 1596 C CA . ASP A 1 195 ? -4.005 -4.651 6.071 1.00 91.38 195 ASP A CA 1
ATOM 1597 C C . ASP A 1 195 ? -5.143 -4.229 7.006 1.00 91.38 195 ASP A C 1
ATOM 1599 O O . ASP A 1 195 ? -5.278 -3.057 7.362 1.00 91.38 195 ASP A O 1
ATOM 1603 N N . PHE A 1 196 ? -5.965 -5.186 7.438 1.00 97.00 196 PHE A N 1
ATOM 1604 C CA . PHE A 1 196 ? -6.950 -4.952 8.492 1.00 97.00 196 PHE A CA 1
ATOM 1605 C C . PHE A 1 196 ? -6.392 -5.390 9.846 1.00 97.00 196 PHE A C 1
ATOM 1607 O O . PHE A 1 196 ? -5.942 -6.525 9.999 1.00 97.00 196 PHE A O 1
ATOM 1614 N N . ILE A 1 197 ? -6.472 -4.504 10.836 1.00 96.94 197 ILE A N 1
ATOM 1615 C CA . ILE A 1 197 ? -5.992 -4.740 12.197 1.00 96.94 197 ILE A CA 1
ATOM 1616 C C . ILE A 1 197 ? -7.133 -4.460 13.168 1.00 96.94 197 ILE A C 1
ATOM 1618 O O . ILE A 1 197 ? -7.768 -3.412 13.105 1.00 96.94 197 ILE A O 1
ATOM 1622 N N . ASP A 1 198 ? -7.379 -5.381 14.094 1.00 97.00 198 ASP A N 1
ATOM 1623 C CA . ASP A 1 198 ? -8.357 -5.212 15.167 1.00 97.00 198 ASP A CA 1
ATOM 1624 C C . ASP A 1 198 ? -7.623 -5.239 16.511 1.00 97.00 198 ASP A C 1
ATOM 1626 O O . ASP A 1 198 ? -6.984 -6.239 16.853 1.00 97.00 198 ASP A O 1
ATOM 1630 N N . THR A 1 199 ? -7.661 -4.130 17.257 1.00 96.94 199 THR A N 1
ATOM 1631 C CA . THR A 1 199 ? -6.912 -4.014 18.518 1.00 96.94 199 THR A CA 1
ATOM 1632 C C . THR A 1 199 ? -7.387 -5.028 19.547 1.00 96.94 199 THR A C 1
ATOM 1634 O O . THR A 1 199 ? -6.567 -5.541 20.302 1.00 96.94 199 THR A O 1
ATOM 1637 N N . ASP A 1 200 ? -8.682 -5.354 19.554 1.00 94.75 200 ASP A N 1
ATOM 1638 C CA . ASP A 1 200 ? -9.249 -6.318 20.498 1.00 94.75 200 ASP A CA 1
ATOM 1639 C C . ASP A 1 200 ? -8.688 -7.722 20.209 1.00 94.75 200 ASP A C 1
ATOM 1641 O O . ASP A 1 200 ? -8.205 -8.398 21.117 1.00 94.75 200 ASP A O 1
ATOM 1645 N N . MET A 1 201 ? -8.596 -8.110 18.929 1.00 95.12 201 MET A N 1
ATOM 1646 C CA . MET A 1 201 ? -7.963 -9.376 18.525 1.00 95.12 201 MET A CA 1
ATOM 1647 C C . MET A 1 201 ? -6.463 -9.417 18.849 1.00 95.12 201 MET A C 1
ATOM 1649 O O . MET A 1 201 ? -5.938 -10.464 19.232 1.00 95.12 201 MET A O 1
ATOM 1653 N N . MET A 1 202 ? -5.750 -8.295 18.698 1.00 96.06 202 MET A N 1
ATOM 1654 C CA . MET A 1 202 ? -4.336 -8.216 19.084 1.00 96.06 202 MET A CA 1
ATOM 1655 C C . MET A 1 202 ? -4.150 -8.406 20.592 1.00 96.06 202 MET A C 1
ATOM 1657 O O . MET A 1 202 ? -3.213 -9.092 21.000 1.00 96.06 202 MET A O 1
ATOM 1661 N N . ILE A 1 203 ? -5.038 -7.831 21.411 1.00 96.38 203 ILE A N 1
ATOM 1662 C CA . ILE A 1 203 ? -5.022 -8.001 22.868 1.00 96.38 203 ILE A CA 1
ATOM 1663 C C . ILE A 1 203 ? -5.251 -9.465 23.232 1.00 96.38 203 ILE A C 1
ATOM 1665 O O . ILE A 1 203 ? -4.447 -10.015 23.978 1.00 96.38 203 ILE A O 1
ATOM 1669 N N . GLU A 1 204 ? -6.283 -10.113 22.684 1.00 96.00 204 GLU A N 1
ATOM 1670 C CA . GLU A 1 204 ? -6.573 -11.526 22.976 1.00 96.00 204 GLU A CA 1
ATOM 1671 C C . GLU A 1 204 ? -5.412 -12.437 22.579 1.00 96.00 204 GLU A C 1
ATOM 1673 O O . GLU A 1 204 ? -4.980 -13.285 23.362 1.00 96.00 204 GLU A O 1
ATOM 1678 N N . LYS A 1 205 ? -4.826 -12.202 21.398 1.00 95.88 205 LYS A N 1
ATOM 1679 C CA . LYS A 1 205 ? -3.646 -12.938 20.937 1.00 95.88 205 LYS A CA 1
ATOM 1680 C C . LYS A 1 205 ? -2.446 -12.740 21.867 1.00 95.88 205 LYS A C 1
ATOM 1682 O O . LYS A 1 205 ? -1.753 -13.706 22.168 1.00 95.88 205 LYS A O 1
ATOM 1687 N N . LYS A 1 206 ? -2.197 -11.509 22.328 1.00 93.94 206 LYS A N 1
ATOM 1688 C CA . LYS A 1 206 ? -1.089 -11.181 23.244 1.00 93.94 206 LYS A CA 1
ATOM 1689 C C . LYS A 1 206 ? -1.323 -11.729 24.656 1.00 93.94 206 LYS A C 1
ATOM 1691 O O . LYS A 1 206 ? -0.367 -12.104 25.324 1.00 93.94 206 LYS A O 1
ATOM 1696 N N . ALA A 1 207 ? -2.575 -11.776 25.106 1.00 94.06 207 ALA A N 1
ATOM 1697 C CA . ALA A 1 207 ? -2.965 -12.287 26.419 1.00 94.06 207 ALA A CA 1
ATOM 1698 C C . ALA A 1 207 ? -3.106 -13.816 26.467 1.00 94.06 207 ALA A C 1
ATOM 1700 O O . ALA A 1 207 ? -3.122 -14.381 27.560 1.00 94.06 207 ALA A O 1
ATOM 1701 N N . GLY A 1 208 ? -3.270 -14.474 25.315 1.00 96.31 208 GLY A N 1
ATOM 1702 C CA . GLY A 1 208 ? -3.556 -15.907 25.218 1.00 96.31 208 GLY A CA 1
ATOM 1703 C C . GLY A 1 208 ? -4.950 -16.304 25.723 1.00 96.31 208 GLY A C 1
ATOM 1704 O O . GLY A 1 208 ? -5.201 -17.482 25.957 1.00 96.31 208 GLY A O 1
ATOM 1705 N N . CYS A 1 209 ? -5.854 -15.343 25.933 1.00 94.69 209 CYS A N 1
ATOM 1706 C CA . CYS A 1 209 ? -7.208 -15.572 26.439 1.00 94.69 209 CYS A CA 1
ATOM 1707 C C . CYS A 1 209 ? -8.175 -14.481 25.954 1.00 94.69 209 CYS A C 1
ATOM 1709 O O . CYS A 1 209 ? -7.746 -13.461 25.415 1.00 94.69 209 CYS A O 1
ATOM 1711 N N . SER A 1 210 ? -9.482 -14.700 26.134 1.00 94.69 210 SER A N 1
ATOM 1712 C CA . SER A 1 210 ? -10.506 -13.742 25.702 1.00 94.69 210 SER A CA 1
ATOM 1713 C C . SER A 1 210 ? -10.529 -12.483 26.565 1.00 94.69 210 SER A C 1
ATOM 1715 O O . SER A 1 210 ? -10.199 -12.526 27.753 1.00 94.69 210 SER A O 1
ATOM 1717 N N . ILE A 1 211 ? -11.012 -11.369 26.006 1.00 92.06 211 ILE A N 1
ATOM 1718 C CA . ILE A 1 211 ? -11.173 -10.111 26.756 1.00 92.06 211 ILE A CA 1
ATOM 1719 C C . ILE A 1 211 ? -12.033 -10.321 28.006 1.00 92.06 211 ILE A C 1
ATOM 1721 O O . ILE A 1 211 ? -11.678 -9.841 29.080 1.00 92.06 211 ILE A O 1
ATOM 1725 N N . ASN A 1 212 ? -13.111 -11.102 27.910 1.00 90.75 212 ASN A N 1
ATOM 1726 C CA . ASN A 1 212 ? -13.959 -11.427 29.061 1.00 90.75 212 ASN A CA 1
ATOM 1727 C C . ASN A 1 212 ? -13.153 -12.063 30.196 1.00 90.75 212 ASN A C 1
ATOM 1729 O O . ASN A 1 212 ? -13.276 -11.643 31.345 1.00 90.75 212 ASN A O 1
ATOM 1733 N N . LYS A 1 213 ? -12.260 -13.005 29.867 1.00 93.25 213 LYS A N 1
ATOM 1734 C CA . LYS A 1 213 ? -11.402 -13.649 30.861 1.00 93.25 213 LYS A CA 1
ATOM 1735 C C . LYS A 1 213 ? -10.395 -12.673 31.466 1.00 93.25 213 LYS A C 1
ATOM 1737 O O . LYS A 1 213 ? -10.125 -12.758 32.662 1.00 93.25 213 LYS A O 1
ATOM 1742 N N . ILE A 1 214 ? -9.861 -11.739 30.676 1.00 94.06 214 ILE A N 1
ATOM 1743 C CA . ILE A 1 214 ? -8.968 -10.679 31.171 1.00 94.06 214 ILE A CA 1
ATOM 1744 C C . ILE A 1 214 ? -9.701 -9.812 32.198 1.00 94.06 214 ILE A C 1
ATOM 1746 O O . ILE A 1 214 ? -9.177 -9.605 33.289 1.00 94.06 214 ILE A O 1
ATOM 1750 N N . PHE A 1 215 ? -10.918 -9.358 31.890 1.00 92.38 215 PHE A N 1
ATOM 1751 C CA . PHE A 1 215 ? -11.723 -8.567 32.824 1.00 92.38 215 PHE A CA 1
ATOM 1752 C C . PHE A 1 215 ? -12.029 -9.341 34.113 1.00 92.38 215 PHE A C 1
ATOM 1754 O O . PHE A 1 215 ? -11.855 -8.793 35.195 1.00 92.38 215 PHE A O 1
ATOM 1761 N N . GLU A 1 216 ? -12.420 -10.615 34.010 1.00 91.88 216 GLU A N 1
ATOM 1762 C CA . GLU A 1 216 ? -12.739 -11.465 35.167 1.00 91.88 216 GLU A CA 1
ATOM 1763 C C . GLU A 1 216 ? -11.530 -11.750 36.069 1.00 91.88 216 GLU A C 1
ATOM 1765 O O . GLU A 1 216 ? -11.681 -11.841 37.282 1.00 91.88 216 GLU A O 1
ATOM 1770 N N . THR A 1 217 ? -10.337 -11.928 35.493 1.00 94.19 217 THR A N 1
ATOM 1771 C CA . THR A 1 217 ? -9.155 -12.397 36.245 1.00 94.19 217 THR A CA 1
ATOM 1772 C C . THR A 1 217 ? -8.161 -11.303 36.608 1.00 94.19 217 THR A C 1
ATOM 1774 O O . THR A 1 217 ? -7.454 -11.440 37.601 1.00 94.19 217 THR A O 1
ATOM 1777 N N . LYS A 1 218 ? -8.070 -10.238 35.806 1.00 94.69 218 LYS A N 1
ATOM 1778 C CA . LYS A 1 218 ? -7.071 -9.165 35.952 1.00 94.69 218 LYS A CA 1
ATOM 1779 C C . LYS A 1 218 ? -7.686 -7.769 36.069 1.00 94.69 218 LYS A C 1
ATOM 1781 O O . LYS A 1 218 ? -6.967 -6.821 36.373 1.00 94.69 218 LYS A O 1
ATOM 1786 N N . GLY A 1 219 ? -8.992 -7.636 35.842 1.00 93.50 219 GLY A N 1
ATOM 1787 C CA . GLY A 1 219 ? -9.716 -6.373 35.953 1.00 93.50 219 GLY A CA 1
ATOM 1788 C C . GLY A 1 219 ? -9.576 -5.448 34.740 1.00 93.50 219 GLY A C 1
ATOM 1789 O O . GLY A 1 219 ? -8.777 -5.661 33.823 1.00 93.50 219 GLY A O 1
ATOM 1790 N N . GLU A 1 220 ? -10.392 -4.392 34.737 1.00 91.88 220 GLU A N 1
ATOM 1791 C CA . GLU A 1 220 ? -10.457 -3.429 33.633 1.00 91.88 220 GLU A CA 1
ATOM 1792 C C . GLU A 1 220 ? -9.161 -2.625 33.481 1.00 91.88 220 GLU A C 1
ATOM 1794 O O . GLU A 1 220 ? -8.706 -2.411 32.360 1.00 91.88 220 GLU A O 1
ATOM 1799 N N . GLU A 1 221 ? -8.540 -2.191 34.579 1.00 94.00 221 GLU A N 1
ATOM 1800 C CA . GLU A 1 221 ? -7.346 -1.342 34.515 1.00 94.00 221 GLU A CA 1
ATOM 1801 C C . GLU A 1 221 ? -6.188 -2.023 33.772 1.00 94.00 221 GLU A C 1
ATOM 1803 O O . GLU A 1 221 ? -5.582 -1.414 32.883 1.00 94.00 221 GLU A O 1
ATOM 1808 N N . TYR A 1 222 ? -5.977 -3.318 34.031 1.00 95.56 222 TYR A N 1
ATOM 1809 C CA . TYR A 1 222 ? -5.009 -4.139 33.309 1.00 95.56 222 TYR A CA 1
ATOM 1810 C C . TYR A 1 222 ? -5.330 -4.219 31.811 1.00 95.56 222 TYR A C 1
ATOM 1812 O O . TYR A 1 222 ? -4.451 -4.014 30.971 1.00 95.56 222 TYR A O 1
ATOM 1820 N N . PHE A 1 223 ? -6.596 -4.457 31.446 1.00 95.31 223 PHE A N 1
ATOM 1821 C CA . PHE A 1 223 ? -7.024 -4.450 30.043 1.00 95.31 223 PHE A CA 1
ATOM 1822 C C . PHE A 1 223 ? -6.737 -3.100 29.368 1.00 95.31 223 PHE A C 1
ATOM 1824 O O . PHE A 1 223 ? -6.223 -3.049 28.249 1.00 95.31 223 PHE A O 1
ATOM 1831 N N . ARG A 1 224 ? -6.996 -1.989 30.065 1.00 94.31 224 ARG A N 1
ATOM 1832 C CA . ARG A 1 224 ? -6.709 -0.647 29.547 1.00 94.31 224 ARG A CA 1
ATOM 1833 C C . ARG A 1 224 ? -5.209 -0.396 29.361 1.00 94.31 224 ARG A C 1
ATOM 1835 O O . ARG A 1 224 ? -4.819 0.370 28.471 1.00 94.31 224 ARG A O 1
ATOM 1842 N N . ASP A 1 225 ? -4.344 -0.990 30.181 1.00 95.31 225 ASP A N 1
ATOM 1843 C CA . ASP A 1 225 ? -2.894 -0.943 29.961 1.00 95.31 225 ASP A CA 1
ATOM 1844 C C . ASP A 1 225 ? -2.471 -1.765 28.745 1.00 95.31 225 ASP A C 1
ATOM 1846 O O . ASP A 1 225 ? -1.634 -1.299 27.966 1.00 95.31 225 ASP A O 1
ATOM 1850 N N . MET A 1 226 ? -3.112 -2.911 28.499 1.00 96.38 226 MET A N 1
ATOM 1851 C CA . MET A 1 226 ? -2.902 -3.676 27.268 1.00 96.38 226 MET A CA 1
ATOM 1852 C C . MET A 1 226 ? -3.308 -2.883 26.021 1.00 96.38 226 MET A C 1
ATOM 1854 O O . MET A 1 226 ? -2.515 -2.818 25.082 1.00 96.38 226 MET A O 1
ATOM 1858 N N . GLU A 1 227 ? -4.469 -2.212 26.024 1.00 96.94 227 GLU A N 1
ATOM 1859 C CA . GLU A 1 227 ? -4.873 -1.304 24.932 1.00 96.94 227 GLU A CA 1
ATOM 1860 C C . GLU A 1 227 ? -3.777 -0.266 24.646 1.00 96.94 227 GLU A C 1
ATOM 1862 O O . GLU A 1 227 ? -3.393 -0.041 23.498 1.00 96.94 227 GLU A O 1
ATOM 1867 N N . SER A 1 228 ? -3.218 0.323 25.706 1.00 96.25 228 SER A N 1
ATOM 1868 C CA . SER A 1 228 ? -2.167 1.342 25.601 1.00 96.25 228 SER A CA 1
ATOM 1869 C C . SER A 1 228 ? -0.863 0.768 25.025 1.00 96.25 228 SER A C 1
ATOM 1871 O O . SER A 1 228 ? -0.181 1.431 24.245 1.00 96.25 228 SER A O 1
ATOM 1873 N N . SER A 1 229 ? -0.506 -0.469 25.389 1.00 95.31 229 SER A N 1
ATOM 1874 C CA . SER A 1 229 ? 0.659 -1.168 24.833 1.00 95.31 229 SER A CA 1
ATOM 1875 C C . SER A 1 229 ? 0.481 -1.492 23.351 1.00 95.31 229 SER A C 1
ATOM 1877 O O . SER A 1 229 ? 1.422 -1.290 22.589 1.00 95.31 229 SER A O 1
ATOM 1879 N N . ILE A 1 230 ? -0.699 -1.959 22.934 1.00 96.31 230 ILE A N 1
ATOM 1880 C CA . ILE A 1 230 ? -0.968 -2.312 21.533 1.00 96.31 230 ILE A CA 1
ATOM 1881 C C . ILE A 1 230 ? -0.844 -1.094 20.613 1.00 96.31 230 ILE A C 1
ATOM 1883 O O . ILE A 1 230 ? -0.327 -1.221 19.506 1.00 96.31 230 ILE A O 1
ATOM 1887 N N . LEU A 1 231 ? -1.229 0.104 21.064 1.00 95.25 231 LEU A N 1
ATOM 1888 C CA . LEU A 1 231 ? -1.038 1.320 20.263 1.00 95.25 231 LEU A CA 1
ATOM 1889 C C . LEU A 1 231 ? 0.436 1.616 19.968 1.00 95.25 231 LEU A C 1
ATOM 1891 O O . LEU A 1 231 ? 0.749 2.068 18.868 1.00 95.25 231 LEU A O 1
ATOM 1895 N N . LYS A 1 232 ? 1.347 1.335 20.909 1.00 91.81 232 LYS A N 1
ATOM 1896 C CA . LYS A 1 232 ? 2.795 1.484 20.681 1.00 91.81 232 LYS A CA 1
ATOM 1897 C C . LYS A 1 232 ? 3.297 0.485 19.635 1.00 91.81 232 LYS A C 1
ATOM 1899 O O . LYS A 1 232 ? 4.081 0.851 18.755 1.00 91.81 232 LYS A O 1
ATOM 1904 N N . ASP A 1 233 ? 2.802 -0.749 19.703 1.00 89.94 233 ASP A N 1
ATOM 1905 C CA . ASP A 1 233 ? 3.126 -1.803 18.740 1.00 89.94 233 ASP A CA 1
ATOM 1906 C C . ASP A 1 233 ? 2.635 -1.400 17.331 1.00 89.94 233 ASP A C 1
ATOM 1908 O O . ASP A 1 233 ? 3.395 -1.452 16.365 1.00 89.94 233 ASP A O 1
ATOM 1912 N N . ILE A 1 234 ? 1.405 -0.890 17.207 1.00 92.75 234 ILE A N 1
ATOM 1913 C CA . ILE A 1 234 ? 0.836 -0.421 15.929 1.00 92.75 234 ILE A CA 1
ATOM 1914 C C . ILE A 1 234 ? 1.618 0.775 15.373 1.00 92.75 234 ILE A C 1
ATOM 1916 O O . ILE A 1 234 ? 1.994 0.774 14.200 1.00 92.75 234 ILE A O 1
ATOM 1920 N N . LEU A 1 235 ? 1.904 1.782 16.204 1.00 87.31 235 LEU A N 1
ATOM 1921 C CA . LEU A 1 235 ? 2.622 2.993 15.792 1.00 87.31 235 LEU A CA 1
ATOM 1922 C C . LEU A 1 235 ? 3.997 2.668 15.180 1.00 87.31 235 LEU A C 1
ATOM 1924 O O . LEU A 1 235 ? 4.400 3.260 14.171 1.00 87.31 235 LEU A O 1
ATOM 1928 N N . SER A 1 236 ? 4.706 1.698 15.758 1.00 80.94 236 SER A N 1
ATOM 1929 C CA . SER A 1 236 ? 6.044 1.302 15.308 1.00 80.94 236 SER A CA 1
ATOM 1930 C C . SER A 1 236 ? 6.033 0.391 14.076 1.00 80.94 236 SER A C 1
ATOM 1932 O O . SER A 1 236 ? 6.912 0.525 13.226 1.00 80.94 236 SER A O 1
ATOM 1934 N N . THR A 1 237 ? 5.039 -0.487 13.934 1.00 81.38 237 THR A N 1
ATOM 1935 C CA . THR A 1 237 ? 5.080 -1.580 12.942 1.00 81.38 237 THR A CA 1
ATOM 1936 C C . THR A 1 237 ? 4.159 -1.392 11.742 1.00 81.38 237 THR A C 1
ATOM 1938 O O . THR A 1 237 ? 4.407 -1.960 10.682 1.00 81.38 237 THR A O 1
ATOM 1941 N N . THR A 1 238 ? 3.093 -0.603 11.875 1.00 82.06 238 THR A N 1
ATOM 1942 C CA . THR A 1 238 ? 2.008 -0.595 10.888 1.00 82.06 238 THR A CA 1
ATOM 1943 C C . THR A 1 238 ? 2.133 0.576 9.923 1.00 82.06 238 THR A C 1
ATOM 1945 O O . THR A 1 238 ? 2.193 1.739 10.337 1.00 82.06 238 THR A O 1
ATOM 1948 N N . ARG A 1 239 ? 2.131 0.283 8.621 1.00 84.38 239 ARG A N 1
ATOM 1949 C CA . ARG A 1 239 ? 2.061 1.273 7.539 1.00 84.38 239 ARG A CA 1
ATOM 1950 C C . ARG A 1 239 ? 1.047 0.793 6.505 1.00 84.38 239 ARG A C 1
ATOM 1952 O O . ARG A 1 239 ? 1.171 -0.323 6.021 1.00 84.38 239 ARG A O 1
ATOM 1959 N N . GLY A 1 240 ? 0.084 1.639 6.148 1.00 86.62 240 GLY A N 1
ATOM 1960 C CA . GLY A 1 240 ? -0.995 1.276 5.227 1.00 86.62 240 GLY A CA 1
ATOM 1961 C C . GLY A 1 240 ? -1.963 0.252 5.824 1.00 86.62 240 GLY A C 1
ATOM 1962 O O . GLY A 1 240 ? -2.303 -0.720 5.159 1.00 86.62 240 GLY A O 1
ATOM 1963 N N . GLY A 1 241 ? -2.373 0.445 7.082 1.00 93.00 241 GLY A N 1
ATOM 1964 C CA . GLY A 1 241 ? -3.367 -0.390 7.759 1.00 93.00 241 GLY A CA 1
ATOM 1965 C C . GLY A 1 241 ? -4.683 0.338 8.042 1.00 93.00 241 GLY A C 1
ATOM 1966 O O . GLY A 1 241 ? -4.705 1.552 8.248 1.00 93.00 241 GLY A O 1
ATOM 1967 N N . VAL A 1 242 ? -5.784 -0.410 8.090 1.00 97.06 242 VAL A N 1
ATOM 1968 C CA . VAL A 1 242 ? -7.070 0.026 8.650 1.00 97.06 242 VAL A CA 1
ATOM 1969 C C . VAL A 1 242 ? -7.227 -0.602 10.034 1.00 97.06 242 VAL A C 1
ATOM 1971 O O . VAL A 1 242 ? -7.404 -1.813 10.156 1.00 97.06 242 VAL A O 1
ATOM 1974 N N . ILE A 1 243 ? -7.151 0.223 11.077 1.00 97.81 243 ILE A N 1
ATOM 1975 C CA . ILE A 1 243 ? -7.161 -0.188 12.481 1.00 97.81 243 ILE A CA 1
ATOM 1976 C C . ILE A 1 243 ? -8.552 0.018 13.078 1.00 97.81 243 ILE A C 1
ATOM 1978 O O . ILE A 1 243 ? -8.988 1.147 13.278 1.00 97.81 243 ILE A O 1
ATOM 1982 N N . SER A 1 244 ? -9.237 -1.069 13.420 1.00 97.88 244 SER A N 1
ATOM 1983 C CA . SER A 1 244 ? -10.429 -1.059 14.270 1.00 97.88 244 SER A CA 1
ATOM 1984 C C . SER A 1 244 ? -10.009 -1.020 15.738 1.00 97.88 244 SER A C 1
ATOM 1986 O O . SER A 1 244 ? -9.312 -1.919 16.204 1.00 97.88 244 SER A O 1
ATOM 1988 N N . THR A 1 245 ? -10.434 0.015 16.465 1.00 97.06 245 THR A N 1
ATOM 1989 C CA . THR A 1 245 ? -10.111 0.178 17.892 1.00 97.06 245 THR A CA 1
ATOM 1990 C C . THR A 1 245 ? -11.198 -0.381 18.814 1.00 97.06 245 THR A C 1
ATOM 1992 O O . THR A 1 245 ? -12.384 -0.383 18.469 1.00 97.06 245 THR A O 1
ATOM 1995 N N . GLY A 1 246 ? -10.813 -0.786 20.025 1.00 93.25 246 GLY A N 1
ATOM 1996 C CA . GLY A 1 246 ? -11.739 -1.071 21.119 1.00 93.25 246 GLY A CA 1
ATOM 1997 C C . GLY A 1 246 ? -12.535 0.179 21.514 1.00 93.25 246 GLY A C 1
ATOM 1998 O O . GLY A 1 246 ? -12.022 1.298 21.528 1.00 93.25 246 GLY A O 1
ATOM 1999 N N . GLY A 1 247 ? -13.818 0.027 21.859 1.00 92.00 247 GLY A N 1
ATOM 2000 C CA . GLY A 1 247 ? -14.695 1.183 22.106 1.00 92.00 247 GLY A CA 1
ATOM 2001 C C . GLY A 1 247 ? -14.248 2.081 23.273 1.00 92.00 247 GLY A C 1
ATOM 2002 O O . GLY A 1 247 ? -14.538 3.274 23.272 1.00 92.00 247 GLY A O 1
ATOM 2003 N N . GLY A 1 248 ? -13.556 1.535 24.275 1.00 92.44 248 GLY A N 1
ATOM 2004 C CA . GLY A 1 248 ? -13.044 2.308 25.414 1.00 92.44 248 GLY A CA 1
ATOM 2005 C C . GLY A 1 248 ? -11.627 2.855 25.219 1.00 92.44 248 GLY A C 1
ATOM 2006 O O . GLY A 1 248 ? -11.211 3.722 25.984 1.00 92.44 248 GLY A O 1
ATOM 2007 N N . LEU A 1 249 ? -10.910 2.411 24.185 1.00 95.56 249 LEU A N 1
ATOM 2008 C CA . LEU A 1 249 ? -9.504 2.737 23.963 1.00 95.56 249 LEU A CA 1
ATOM 2009 C C . LEU A 1 249 ? -9.225 4.253 23.923 1.00 95.56 249 LEU A C 1
ATOM 2011 O O . LEU A 1 249 ? -8.270 4.679 24.582 1.00 95.56 249 LEU A O 1
ATOM 2015 N N . PRO A 1 250 ? -10.040 5.101 23.252 1.00 96.69 250 PRO A N 1
ATOM 2016 C CA . PRO A 1 250 ? -9.789 6.545 23.211 1.00 96.69 250 PRO A CA 1
ATOM 2017 C C . PRO A 1 250 ? -10.061 7.284 24.534 1.00 96.69 250 PRO A C 1
ATOM 2019 O O . PRO A 1 250 ? -9.730 8.463 24.663 1.00 96.69 250 PRO A O 1
ATOM 2022 N N . MET A 1 251 ? -10.683 6.623 25.520 1.00 94.62 251 MET A N 1
ATOM 2023 C CA . MET A 1 251 ? -11.097 7.278 26.767 1.00 94.62 251 MET A CA 1
ATOM 2024 C C . MET A 1 251 ? -9.901 7.670 27.632 1.00 94.62 251 MET A C 1
ATOM 2026 O O . MET A 1 251 ? -9.916 8.730 28.260 1.00 94.62 251 MET A O 1
ATOM 2030 N N . ARG A 1 252 ? -8.825 6.874 27.602 1.00 94.12 252 ARG A N 1
ATOM 2031 C CA . ARG A 1 252 ? -7.562 7.218 28.261 1.00 94.12 252 ARG A CA 1
ATOM 2032 C C . ARG A 1 252 ? -6.861 8.346 27.513 1.00 94.12 252 ARG A C 1
ATOM 2034 O O . ARG A 1 252 ? -6.494 8.187 26.353 1.00 94.12 252 ARG A O 1
ATOM 2041 N N . SER A 1 253 ? -6.605 9.454 28.204 1.00 94.19 253 SER A N 1
ATOM 2042 C CA . SER A 1 253 ? -5.908 10.627 27.655 1.00 94.19 253 SER A CA 1
ATOM 2043 C C . SER A 1 253 ? -4.579 10.265 26.982 1.00 94.19 253 SER A C 1
ATOM 2045 O O . SER A 1 253 ? -4.357 10.663 25.843 1.00 94.19 253 SER A O 1
ATOM 2047 N N . LYS A 1 254 ? -3.761 9.407 27.614 1.00 93.25 254 LYS A N 1
ATOM 2048 C CA . LYS A 1 254 ? -2.470 8.941 27.066 1.00 93.25 254 LYS A CA 1
ATOM 2049 C C . LYS A 1 254 ? -2.572 8.242 25.701 1.00 93.25 254 LYS A C 1
ATOM 2051 O O . LYS A 1 254 ? -1.610 8.238 24.943 1.00 93.25 254 LYS A O 1
ATOM 2056 N N . ASN A 1 255 ? -3.729 7.666 25.366 1.00 96.56 255 ASN A N 1
ATOM 2057 C CA . ASN A 1 255 ? -3.936 6.983 24.086 1.00 96.56 255 ASN A CA 1
ATOM 2058 C C . ASN A 1 255 ? -4.266 7.958 22.949 1.00 96.56 255 ASN A C 1
ATOM 2060 O O . ASN A 1 255 ? -4.093 7.617 21.783 1.00 96.56 255 ASN A O 1
ATOM 2064 N N . ARG A 1 256 ? -4.742 9.166 23.267 1.00 95.44 256 ARG A N 1
ATOM 2065 C CA . ARG A 1 256 ? -5.242 10.134 22.282 1.00 95.44 256 ARG A CA 1
ATOM 2066 C C . ARG A 1 256 ? -4.138 10.633 21.356 1.00 95.44 256 ARG A C 1
ATOM 2068 O O . ARG A 1 256 ? -4.325 10.663 20.144 1.00 95.44 256 ARG A O 1
ATOM 2075 N N . GLU A 1 257 ? -2.978 10.965 21.913 1.00 91.56 257 GLU A N 1
ATOM 2076 C CA . GLU A 1 257 ? -1.806 11.385 21.134 1.00 91.56 257 GLU A CA 1
ATOM 2077 C C . GLU A 1 257 ? -1.268 10.251 20.256 1.00 91.56 257 GLU A C 1
ATOM 2079 O O . GLU A 1 257 ? -0.939 10.466 19.087 1.00 91.56 257 GLU A O 1
ATOM 2084 N N . ALA A 1 258 ? -1.249 9.024 20.788 1.00 92.62 258 ALA A N 1
ATOM 2085 C CA . ALA A 1 258 ? -0.847 7.848 20.028 1.00 92.62 258 ALA A CA 1
ATOM 2086 C C . ALA A 1 258 ? -1.789 7.602 18.839 1.00 92.62 258 ALA A C 1
ATOM 2088 O O . ALA A 1 258 ? -1.314 7.401 17.727 1.00 92.62 258 ALA A O 1
ATOM 2089 N N . LEU A 1 259 ? -3.110 7.691 19.040 1.00 95.06 259 LEU A N 1
ATOM 2090 C CA . LEU A 1 259 ? -4.101 7.563 17.965 1.00 95.06 259 LEU A CA 1
ATOM 2091 C C . LEU A 1 259 ? -3.872 8.595 16.853 1.00 95.06 259 LEU A C 1
ATOM 2093 O O . LEU A 1 259 ? -3.808 8.210 15.688 1.00 95.06 259 LEU A O 1
ATOM 2097 N N . LYS A 1 260 ? -3.675 9.873 17.212 1.00 92.88 260 LYS A N 1
ATOM 2098 C CA . LYS A 1 260 ? -3.395 10.953 16.244 1.00 92.88 260 LYS A CA 1
ATOM 2099 C C . LYS A 1 260 ? -2.091 10.721 15.475 1.00 92.88 260 LYS A C 1
ATOM 2101 O O . LYS A 1 260 ? -1.987 11.072 14.306 1.00 92.88 260 LYS A O 1
ATOM 2106 N N . SER A 1 261 ? -1.103 10.106 16.124 1.00 90.31 261 SER A N 1
ATOM 2107 C CA . SER A 1 261 ? 0.193 9.795 15.509 1.00 90.31 261 SER A CA 1
ATOM 2108 C C . SER A 1 261 ? 0.152 8.561 14.600 1.00 90.31 261 SER A C 1
ATOM 2110 O O . SER A 1 261 ? 0.985 8.436 13.704 1.00 90.31 261 SER A O 1
ATOM 2112 N N . ILE A 1 262 ? -0.792 7.637 14.817 1.00 92.44 262 ILE A N 1
ATOM 2113 C CA . ILE A 1 262 ? -0.924 6.413 14.012 1.00 92.44 262 ILE A CA 1
ATOM 2114 C C . ILE A 1 262 ? -1.426 6.735 12.602 1.00 92.44 262 ILE A C 1
ATOM 2116 O O . ILE A 1 262 ? -0.908 6.164 11.637 1.00 92.44 262 ILE A O 1
ATOM 2120 N N . GLY A 1 263 ? -2.425 7.609 12.467 1.00 92.69 263 GLY A N 1
ATOM 2121 C CA . GLY A 1 263 ? -2.994 7.963 11.169 1.00 92.69 263 GLY A CA 1
ATOM 2122 C C . GLY A 1 263 ? -4.323 8.709 11.262 1.00 92.69 263 GLY A C 1
ATOM 2123 O O . GLY A 1 263 ? -4.708 9.157 12.339 1.00 92.69 263 GLY A O 1
ATOM 2124 N N . LYS A 1 264 ? -5.023 8.831 10.127 1.00 94.62 264 LYS A N 1
ATOM 2125 C CA . LYS A 1 264 ? -6.294 9.568 10.029 1.00 94.62 264 LYS A CA 1
ATOM 2126 C C . LYS A 1 264 ? -7.383 8.871 10.847 1.00 94.62 264 LYS A C 1
ATOM 2128 O O . LYS A 1 264 ? -7.664 7.692 10.620 1.00 94.62 264 LYS A O 1
ATOM 2133 N N . ILE A 1 265 ? -8.007 9.593 11.770 1.00 97.62 265 ILE A N 1
ATOM 2134 C CA . ILE A 1 265 ? -9.028 9.081 12.683 1.00 97.62 265 ILE A CA 1
ATOM 2135 C C . ILE A 1 265 ? -10.416 9.302 12.081 1.00 97.62 265 ILE A C 1
ATOM 2137 O O . ILE A 1 265 ? -10.868 10.431 11.899 1.00 97.62 265 ILE A O 1
ATOM 2141 N N . VAL A 1 266 ? -11.127 8.205 11.830 1.00 98.25 266 VAL A N 1
ATOM 2142 C CA . VAL A 1 266 ? -12.503 8.208 11.333 1.00 98.25 266 VAL A CA 1
ATOM 2143 C C . VAL A 1 266 ? -13.436 7.726 12.436 1.00 98.25 266 VAL A C 1
ATOM 2145 O O . VAL A 1 266 ? -13.354 6.584 12.900 1.00 98.25 266 VAL A O 1
ATOM 2148 N N . TYR A 1 267 ? -14.361 8.588 12.844 1.00 98.38 267 TYR A N 1
ATOM 2149 C CA . TYR A 1 267 ? -15.403 8.249 13.799 1.00 98.38 267 TYR A CA 1
ATOM 2150 C C . TYR A 1 267 ? -16.640 7.696 13.093 1.00 98.38 267 TYR A C 1
ATOM 2152 O O . TYR A 1 267 ? -17.351 8.413 12.393 1.00 98.38 267 TYR A O 1
ATOM 2160 N N . LEU A 1 268 ? -16.936 6.418 13.341 1.00 98.00 268 LEU A N 1
ATOM 2161 C CA . LEU A 1 268 ? -18.196 5.793 12.943 1.00 98.00 268 LEU A CA 1
ATOM 2162 C C . LEU A 1 268 ? -19.273 6.092 13.986 1.00 98.00 268 LEU A C 1
ATOM 2164 O O . LEU A 1 268 ? -19.360 5.423 15.026 1.00 98.00 268 LEU A O 1
ATOM 2168 N N . LYS A 1 269 ? -20.083 7.112 13.703 1.00 97.31 269 LYS A N 1
ATOM 2169 C CA . LYS A 1 269 ? -21.152 7.585 14.578 1.00 97.31 269 LYS A CA 1
ATOM 2170 C C . LYS A 1 269 ? -22.456 6.864 14.253 1.00 97.31 269 LYS A C 1
ATOM 2172 O O . LYS A 1 269 ? -22.897 6.847 13.108 1.00 97.31 269 LYS A O 1
ATOM 2177 N N . ALA A 1 270 ? -23.069 6.311 15.293 1.00 95.00 270 ALA A N 1
ATOM 2178 C CA . ALA A 1 270 ? -24.350 5.621 15.241 1.00 95.00 270 ALA A CA 1
ATOM 2179 C C . ALA A 1 270 ? -25.331 6.266 16.223 1.00 95.00 270 ALA A C 1
ATOM 2181 O O . ALA A 1 270 ? -24.913 6.731 17.289 1.00 95.00 270 ALA A O 1
ATOM 2182 N N . SER A 1 271 ? -26.617 6.261 15.885 1.00 94.38 271 SER A N 1
ATOM 2183 C CA . SER A 1 271 ? -27.689 6.641 16.807 1.00 94.38 271 SER A CA 1
ATOM 2184 C C . SER A 1 271 ? -27.801 5.670 17.991 1.00 94.38 271 SER A C 1
ATOM 2186 O O . SER A 1 271 ? -27.398 4.502 17.907 1.00 94.38 271 SER A O 1
ATOM 2188 N N . LYS A 1 272 ? -28.368 6.147 19.108 1.00 93.62 272 LYS A N 1
ATOM 2189 C CA . LYS A 1 272 ? -28.661 5.314 20.287 1.00 93.62 272 LYS A CA 1
ATOM 2190 C C . LYS A 1 272 ? -29.547 4.140 19.881 1.00 93.62 272 LYS A C 1
ATOM 2192 O O . LYS A 1 272 ? -29.262 3.004 20.244 1.00 93.62 272 LYS A O 1
ATOM 2197 N N . GLU A 1 273 ? -30.564 4.407 19.074 1.00 92.19 273 GLU A N 1
ATOM 2198 C CA . GLU A 1 273 ? -31.556 3.447 18.599 1.00 92.19 273 GLU A CA 1
ATOM 2199 C C . GLU A 1 273 ? -30.882 2.314 17.812 1.00 92.19 273 GLU A C 1
ATOM 2201 O O . GLU A 1 273 ? -31.104 1.133 18.095 1.00 92.19 273 GLU A O 1
ATOM 2206 N N . THR A 1 274 ? -29.981 2.655 16.882 1.00 92.25 274 THR A N 1
ATOM 2207 C CA . THR A 1 274 ? -29.192 1.669 16.128 1.00 92.25 274 THR A CA 1
ATOM 2208 C C . THR A 1 274 ? -28.297 0.837 17.042 1.00 92.25 274 THR A C 1
ATOM 2210 O O . THR A 1 274 ? -28.209 -0.383 16.873 1.00 92.25 274 THR A O 1
ATOM 2213 N N . LEU A 1 275 ? -27.630 1.468 18.010 1.00 92.06 275 LEU A N 1
ATOM 2214 C CA . LEU A 1 275 ? -26.724 0.782 18.931 1.00 92.06 275 LEU A CA 1
ATOM 2215 C C . LEU A 1 275 ? -27.475 -0.179 19.852 1.00 92.06 275 LEU A C 1
ATOM 2217 O O . LEU A 1 275 ? -27.094 -1.343 19.935 1.00 92.06 275 LEU A O 1
ATOM 2221 N N . VAL A 1 276 ? -28.572 0.261 20.469 1.00 90.75 276 VAL A N 1
ATOM 2222 C CA . VAL A 1 276 ? -29.427 -0.585 21.313 1.00 90.75 276 VAL A CA 1
ATOM 2223 C C . VAL A 1 276 ? -29.972 -1.761 20.509 1.00 90.75 276 VAL A C 1
ATOM 2225 O O . VAL A 1 276 ? -29.840 -2.907 20.935 1.00 90.75 276 VAL A O 1
ATOM 2228 N N . LYS A 1 277 ? -30.486 -1.522 19.295 1.00 89.06 277 LYS A N 1
ATOM 2229 C CA . LYS A 1 277 ? -30.977 -2.595 18.419 1.00 89.06 277 LYS A CA 1
ATOM 2230 C C . LYS A 1 277 ? -29.894 -3.634 18.118 1.00 89.06 277 LYS A C 1
ATOM 2232 O O . LYS A 1 277 ? -30.174 -4.829 18.173 1.00 89.06 277 LYS A O 1
ATOM 2237 N N . ARG A 1 278 ? -28.662 -3.206 17.820 1.00 88.38 278 ARG A N 1
ATOM 2238 C CA . ARG A 1 278 ? -27.539 -4.115 17.521 1.00 88.38 278 ARG A CA 1
ATOM 2239 C C . ARG A 1 278 ? -27.021 -4.854 18.756 1.00 88.38 278 ARG A C 1
ATOM 2241 O O . ARG A 1 278 ? -26.623 -6.006 18.633 1.00 88.38 278 ARG A O 1
ATOM 2248 N N . LEU A 1 279 ? -27.015 -4.204 19.918 1.00 86.50 279 LEU A N 1
ATOM 2249 C CA . LEU A 1 279 ? -26.436 -4.737 21.155 1.00 86.50 279 LEU A CA 1
ATOM 2250 C C . LEU A 1 279 ? -27.422 -5.567 21.981 1.00 86.50 279 LEU A C 1
ATOM 2252 O O . LEU A 1 279 ? -26.986 -6.430 22.730 1.00 86.50 279 LEU A O 1
ATOM 2256 N N . SER A 1 280 ? -28.731 -5.372 21.808 1.00 80.44 280 SER A N 1
ATOM 2257 C CA . SER A 1 280 ? -29.782 -6.122 22.520 1.00 80.44 280 SER A CA 1
ATOM 2258 C C . SER A 1 280 ? -29.696 -7.647 22.360 1.00 80.44 280 SER A C 1
ATOM 2260 O O . SER A 1 280 ? -30.239 -8.380 23.179 1.00 80.44 280 SER A O 1
ATOM 2262 N N . LYS A 1 281 ? -29.005 -8.136 21.322 1.00 72.25 281 LYS A N 1
ATOM 2263 C CA . LYS A 1 281 ? -28.808 -9.567 21.042 1.00 72.25 281 LYS A CA 1
ATOM 2264 C C . LYS A 1 281 ? -27.417 -10.092 21.430 1.00 72.25 281 LYS A C 1
ATOM 2266 O O . LYS A 1 281 ? -27.133 -11.261 21.193 1.00 72.25 281 LYS A O 1
ATOM 2271 N N . ASP A 1 282 ? -26.538 -9.247 21.970 1.00 70.69 282 ASP A N 1
ATOM 2272 C CA . ASP A 1 282 ? -25.131 -9.571 22.226 1.00 70.69 282 ASP A CA 1
ATOM 2273 C C . ASP A 1 282 ? -24.885 -9.832 23.722 1.00 70.69 282 ASP A C 1
ATOM 2275 O O . ASP A 1 282 ? -24.888 -8.914 24.540 1.00 70.69 282 ASP A O 1
ATOM 2279 N N . THR A 1 283 ? -24.644 -11.093 24.088 1.00 65.31 283 THR A N 1
ATOM 2280 C CA . THR A 1 283 ? -24.409 -11.523 25.482 1.00 65.31 283 THR A CA 1
ATOM 2281 C C . THR A 1 283 ? -22.937 -11.506 25.893 1.00 65.31 283 THR A C 1
ATOM 2283 O O . THR A 1 283 ? -22.598 -11.758 27.053 1.00 65.31 283 THR A O 1
ATOM 2286 N N . THR A 1 284 ? -22.035 -11.213 24.957 1.00 69.19 284 THR A N 1
ATOM 2287 C CA . THR A 1 284 ? -20.593 -11.386 25.157 1.00 69.19 284 THR A CA 1
ATOM 2288 C C . THR A 1 284 ? -19.902 -10.157 25.728 1.00 69.19 284 THR A C 1
ATOM 2290 O O . THR A 1 284 ? -18.711 -10.223 26.010 1.00 69.19 284 THR A O 1
ATOM 2293 N N . ARG A 1 285 ? -20.621 -9.045 25.932 1.00 72.88 285 ARG A N 1
ATOM 2294 C CA . ARG A 1 285 ? -20.040 -7.756 26.333 1.00 72.88 285 ARG A CA 1
ATOM 2295 C C . ARG A 1 285 ? -20.107 -7.541 27.848 1.00 72.88 285 ARG A C 1
ATOM 2297 O O . ARG A 1 285 ? -21.196 -7.289 28.359 1.00 72.88 285 ARG A O 1
ATOM 2304 N N . PRO A 1 286 ? -18.969 -7.530 28.570 1.00 68.12 286 PRO A N 1
ATOM 2305 C CA . PRO A 1 286 ? -18.956 -7.396 30.029 1.00 68.12 286 PRO A CA 1
ATOM 2306 C C . PRO A 1 286 ? -19.621 -6.113 30.531 1.00 68.12 286 PRO A C 1
ATOM 2308 O O . PRO A 1 286 ? -20.344 -6.142 31.517 1.00 68.12 286 PRO A O 1
ATOM 2311 N N . LEU A 1 287 ? -19.430 -5.001 29.811 1.00 68.69 287 LEU A N 1
ATOM 2312 C CA . LEU A 1 287 ? -19.917 -3.670 30.199 1.00 68.69 287 LEU A CA 1
ATOM 2313 C C . LEU A 1 287 ? -21.441 -3.480 30.088 1.00 68.69 287 LEU A C 1
ATOM 2315 O O . LEU A 1 287 ? -21.933 -2.431 30.501 1.00 68.69 287 LEU A O 1
ATOM 2319 N N . LEU A 1 288 ? -22.156 -4.443 29.494 1.00 70.44 288 LEU A N 1
ATOM 2320 C CA . LEU A 1 288 ? -23.613 -4.418 29.312 1.00 70.44 288 LEU A CA 1
ATOM 2321 C C . LEU A 1 288 ? -24.333 -5.493 30.147 1.00 70.44 288 LEU A C 1
ATOM 2323 O O . LEU A 1 288 ? -25.539 -5.662 30.005 1.00 70.44 288 LEU A O 1
ATOM 2327 N N . LYS A 1 289 ? -23.616 -6.250 30.992 1.00 66.31 289 LYS A N 1
ATOM 2328 C CA . LYS A 1 289 ? -24.230 -7.269 31.853 1.00 66.31 289 LYS A CA 1
ATOM 2329 C C . LYS A 1 289 ? -24.919 -6.611 33.057 1.00 66.31 289 LYS A C 1
ATOM 2331 O O . LYS A 1 289 ? -24.302 -5.796 33.732 1.00 66.31 289 LYS A O 1
ATOM 2336 N N . GLY A 1 290 ? -26.149 -7.031 33.363 1.00 63.50 290 GLY A N 1
ATOM 2337 C CA . GLY A 1 290 ? -26.828 -6.743 34.638 1.00 63.50 290 GLY A CA 1
ATOM 2338 C C . GLY A 1 290 ? -27.746 -5.513 34.685 1.00 63.50 290 GLY A C 1
ATOM 2339 O O . GLY A 1 290 ? -28.463 -5.361 35.667 1.00 63.50 290 GLY A O 1
ATOM 2340 N N . GLU A 1 291 ? -27.787 -4.681 33.640 1.00 65.25 291 GLU A N 1
ATOM 2341 C CA . GLU A 1 291 ? -28.668 -3.503 33.532 1.00 65.25 291 GLU A CA 1
ATOM 2342 C C . GLU A 1 291 ? -29.443 -3.498 32.202 1.00 65.25 291 GLU A C 1
ATOM 2344 O O . GLU A 1 291 ? -29.105 -4.234 31.271 1.00 65.25 291 GLU A O 1
ATOM 2349 N N . ASP A 1 292 ? -30.468 -2.643 32.087 1.00 82.00 292 ASP A N 1
ATOM 2350 C CA . ASP A 1 292 ? -31.137 -2.383 30.808 1.00 82.00 292 ASP A CA 1
ATOM 2351 C C . ASP A 1 292 ? -30.127 -1.806 29.799 1.00 82.00 292 ASP A C 1
ATOM 2353 O O . ASP A 1 292 ? -29.542 -0.733 29.994 1.00 82.00 292 ASP A O 1
ATOM 2357 N N . VAL A 1 293 ? -29.936 -2.529 28.691 1.00 83.25 293 VAL A N 1
ATOM 2358 C CA . VAL A 1 293 ? -28.998 -2.178 27.618 1.00 83.25 293 VAL A CA 1
ATOM 2359 C C . VAL A 1 293 ? -29.228 -0.752 27.114 1.00 83.25 293 VAL A C 1
ATOM 2361 O O . VAL A 1 293 ? -28.259 -0.057 26.812 1.00 83.25 293 VAL A O 1
ATOM 2364 N N . ALA A 1 294 ? -30.477 -0.283 27.035 1.00 86.00 294 ALA A N 1
ATOM 2365 C CA . ALA A 1 294 ? -30.794 1.056 26.552 1.00 86.00 294 ALA A CA 1
ATOM 2366 C C . ALA A 1 294 ? -30.284 2.154 27.491 1.00 86.00 294 ALA A C 1
ATOM 2368 O O . ALA A 1 294 ? -29.689 3.129 27.019 1.00 86.00 294 ALA A O 1
ATOM 2369 N N . ILE A 1 295 ? -30.463 1.970 28.802 1.00 87.31 295 ILE A N 1
ATOM 2370 C CA . ILE A 1 295 ? -29.976 2.896 29.834 1.00 87.31 295 ILE A CA 1
ATOM 2371 C C . ILE A 1 295 ? -28.448 2.920 29.818 1.00 87.31 295 ILE A C 1
ATOM 2373 O O . ILE A 1 295 ? -27.830 3.988 29.783 1.00 87.31 295 ILE A O 1
ATOM 2377 N N . ARG A 1 296 ? -27.818 1.741 29.764 1.00 87.50 296 ARG A N 1
ATOM 2378 C CA . ARG A 1 296 ? -26.357 1.641 29.799 1.00 87.50 296 ARG A CA 1
ATOM 2379 C C . ARG A 1 296 ? -25.698 2.234 28.554 1.00 87.50 296 ARG A C 1
ATOM 2381 O O . ARG A 1 296 ? -24.689 2.935 28.654 1.00 87.50 296 ARG A O 1
ATOM 2388 N N . VAL A 1 297 ? -26.274 1.988 27.375 1.00 90.31 297 VAL A N 1
ATOM 2389 C CA . VAL A 1 297 ? -25.821 2.597 26.114 1.00 90.31 297 VAL A CA 1
ATOM 2390 C C . VAL A 1 297 ? -25.935 4.118 26.181 1.00 90.31 297 VAL A C 1
ATOM 2392 O O . VAL A 1 297 ? -25.002 4.803 25.773 1.00 90.31 297 VAL A O 1
ATOM 2395 N N . GLU A 1 298 ? -27.027 4.658 26.721 1.00 91.19 298 GLU A N 1
ATOM 2396 C CA . GLU A 1 298 ? -27.219 6.103 26.872 1.00 91.19 298 GLU A CA 1
ATOM 2397 C C . GLU A 1 298 ? -26.173 6.756 27.776 1.00 91.19 298 GLU A C 1
ATOM 2399 O O . GLU A 1 298 ? -25.544 7.736 27.368 1.00 91.19 298 GLU A O 1
ATOM 2404 N N . GLN A 1 299 ? -25.934 6.190 28.962 1.00 90.75 299 GLN A N 1
ATOM 2405 C CA . GLN A 1 299 ? -24.912 6.679 29.892 1.00 90.75 299 GLN A CA 1
ATOM 2406 C C . GLN A 1 299 ? -23.530 6.707 29.232 1.00 90.75 299 GLN A C 1
ATOM 2408 O O . GLN A 1 299 ? -22.871 7.747 29.179 1.00 90.75 299 GLN A O 1
ATOM 2413 N N . LEU A 1 300 ? -23.118 5.581 28.642 1.00 91.00 300 LEU A N 1
ATOM 2414 C CA . LEU A 1 300 ? -21.807 5.472 28.011 1.00 91.00 300 LEU A CA 1
ATOM 2415 C C . LEU A 1 300 ? -21.697 6.358 26.763 1.00 91.00 300 LEU A C 1
ATOM 2417 O O . LEU A 1 300 ? -20.631 6.900 26.487 1.00 91.00 300 LEU A O 1
ATOM 2421 N N . LEU A 1 301 ? -22.764 6.546 25.984 1.00 92.69 301 LEU A N 1
ATOM 2422 C CA . LEU A 1 301 ? -22.735 7.489 24.866 1.00 92.69 301 LEU A CA 1
ATOM 2423 C C . LEU A 1 301 ? -22.557 8.924 25.354 1.00 92.69 301 LEU A C 1
ATOM 2425 O O . LEU A 1 301 ? -21.762 9.654 24.756 1.00 92.69 301 LEU A O 1
ATOM 2429 N N . LYS A 1 302 ? -23.245 9.324 26.428 1.00 92.25 302 LYS A N 1
ATOM 2430 C CA . LYS A 1 302 ? -23.106 10.656 27.031 1.00 92.25 302 LYS A CA 1
ATOM 2431 C C . LYS A 1 302 ? -21.664 10.910 27.477 1.00 92.25 302 LYS A C 1
ATOM 2433 O O . LYS A 1 302 ? -21.108 11.964 27.178 1.00 92.25 302 LYS A O 1
ATOM 2438 N N . GLU A 1 303 ? -21.036 9.914 28.095 1.00 92.00 303 GLU A N 1
ATOM 2439 C CA . GLU A 1 303 ? -19.639 9.981 28.528 1.00 92.00 303 GLU A CA 1
ATOM 2440 C C . GLU A 1 303 ? -18.648 10.004 27.357 1.00 92.00 303 GLU A C 1
ATOM 2442 O O . GLU A 1 303 ? -17.697 10.776 27.370 1.00 92.00 303 GLU A O 1
ATOM 2447 N N . ARG A 1 304 ? -18.842 9.176 26.323 1.00 94.88 304 ARG A N 1
ATOM 2448 C CA . ARG A 1 304 ? -17.789 8.908 25.322 1.00 94.88 304 ARG A CA 1
ATOM 2449 C C . ARG A 1 304 ? -17.893 9.740 24.046 1.00 94.88 304 ARG A C 1
ATOM 2451 O O . ARG A 1 304 ? -16.892 9.939 23.359 1.00 94.88 304 ARG A O 1
ATOM 2458 N N . SER A 1 305 ? -19.087 10.230 23.702 1.00 93.44 305 SER A N 1
ATOM 2459 C CA . SER A 1 305 ? -19.342 10.854 22.393 1.00 93.44 305 SER A CA 1
ATOM 2460 C C . SER A 1 305 ? -18.530 12.121 22.145 1.00 93.44 305 SER A C 1
ATOM 2462 O O . SER A 1 305 ? -18.154 12.376 21.002 1.00 93.44 305 SER A O 1
ATOM 2464 N N . HIS A 1 306 ? -18.274 12.920 23.185 1.00 96.19 306 HIS A N 1
ATOM 2465 C CA . HIS A 1 306 ? -17.479 14.141 23.049 1.00 96.19 306 HIS A CA 1
ATOM 2466 C C . HIS A 1 306 ? -16.021 13.817 22.697 1.00 96.19 306 HIS A C 1
ATOM 2468 O O . HIS A 1 306 ? -15.483 14.424 21.779 1.00 96.19 306 HIS A O 1
ATOM 2474 N N . ILE A 1 307 ? -15.440 12.783 23.317 1.00 97.31 307 ILE A N 1
ATOM 2475 C CA . ILE A 1 307 ? -14.068 12.335 23.041 1.00 97.31 307 ILE A CA 1
ATOM 2476 C C . ILE A 1 307 ? -13.949 11.804 21.613 1.00 97.31 307 ILE A C 1
ATOM 2478 O O . ILE A 1 307 ? -12.997 12.138 20.916 1.00 97.31 307 ILE A O 1
ATOM 2482 N N . TYR A 1 308 ? -14.913 11.006 21.135 1.00 97.44 308 TYR A N 1
ATOM 2483 C CA . TYR A 1 308 ? -14.860 10.545 19.744 1.00 97.44 308 TYR A CA 1
ATOM 2484 C C . TYR A 1 308 ? -14.898 11.709 18.753 1.00 97.44 308 TYR A C 1
ATOM 2486 O O . TYR A 1 308 ? -14.123 11.713 17.805 1.00 97.44 308 TYR A O 1
ATOM 2494 N N . LYS A 1 309 ? -15.774 12.696 18.982 1.00 97.12 309 LYS A N 1
ATOM 2495 C CA . LYS A 1 309 ? -15.877 13.887 18.128 1.00 97.12 309 LYS A CA 1
ATOM 2496 C C . LYS A 1 309 ? -14.608 14.738 18.164 1.00 97.12 309 LYS A C 1
ATOM 2498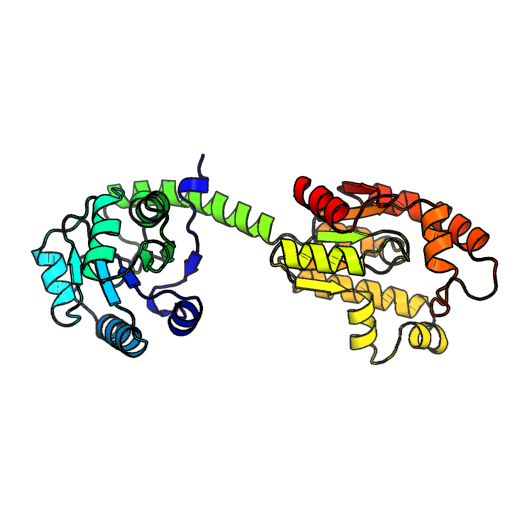 O O . LYS A 1 309 ? -14.186 15.204 17.120 1.00 97.12 309 LYS A O 1
ATOM 2503 N N . GLU A 1 310 ? -14.015 14.928 19.340 1.00 97.12 310 GLU A N 1
ATOM 2504 C CA . GLU A 1 310 ? -12.785 15.712 19.524 1.00 97.12 310 GLU A CA 1
ATOM 2505 C C . GLU A 1 310 ? -11.582 15.088 18.799 1.00 97.12 310 GLU A C 1
ATOM 2507 O O . GLU A 1 310 ? -10.713 15.796 18.297 1.00 97.12 310 GLU A O 1
ATOM 2512 N N . LEU A 1 311 ? -11.515 13.755 18.756 1.00 97.31 311 LEU A N 1
ATOM 2513 C CA . LEU A 1 311 ? -10.413 13.032 18.120 1.00 97.31 311 LEU A CA 1
ATOM 2514 C C . LEU A 1 311 ? -10.593 12.828 16.619 1.00 97.31 311 LEU A C 1
ATOM 2516 O O . LEU A 1 311 ? -9.611 12.541 15.944 1.00 97.31 311 LEU A O 1
ATOM 2520 N N . ALA A 1 312 ? -11.824 12.885 16.123 1.00 97.38 312 ALA A N 1
ATOM 2521 C CA . ALA A 1 312 ? -12.131 12.567 14.742 1.00 97.38 312 ALA A CA 1
ATOM 2522 C C . ALA A 1 312 ? -11.578 13.629 13.789 1.00 97.38 312 ALA A C 1
ATOM 2524 O O . ALA A 1 312 ? -11.933 14.800 13.892 1.00 97.38 312 ALA A O 1
ATOM 2525 N N . ASP A 1 313 ? -10.803 13.191 12.799 1.00 97.00 313 ASP A N 1
ATOM 2526 C CA . ASP A 1 313 ? -10.551 14.000 11.607 1.00 97.00 313 ASP A CA 1
ATOM 2527 C C . ASP A 1 313 ? -11.797 14.011 10.709 1.00 97.00 313 ASP A C 1
ATOM 2529 O O . ASP A 1 313 ? -12.064 14.993 10.027 1.00 97.00 313 ASP A O 1
ATOM 2533 N N . GLU A 1 314 ? -12.572 12.917 10.716 1.00 97.50 314 GLU A N 1
ATOM 2534 C CA . GLU A 1 314 ? -13.825 12.771 9.966 1.00 97.50 314 GLU A CA 1
ATOM 2535 C C . GLU A 1 314 ? -14.871 12.010 10.773 1.00 97.50 314 GLU A C 1
ATOM 2537 O O . GLU A 1 314 ? -14.561 11.033 11.459 1.00 97.50 314 GLU A O 1
ATOM 2542 N N . THR A 1 315 ? -16.137 12.402 10.641 1.00 98.06 315 THR A N 1
ATOM 2543 C CA . THR A 1 315 ? -17.268 11.680 11.236 1.00 98.06 315 THR A CA 1
ATOM 2544 C C . THR A 1 315 ? -18.180 11.138 10.146 1.00 98.06 315 THR A C 1
ATOM 2546 O O . THR A 1 315 ? -18.740 11.906 9.371 1.00 98.06 315 THR A O 1
ATOM 2549 N N . ILE A 1 316 ? -18.389 9.822 10.139 1.00 97.94 316 ILE A N 1
ATOM 2550 C CA . ILE A 1 316 ? -19.278 9.130 9.202 1.00 97.94 316 ILE A CA 1
ATOM 2551 C C . ILE A 1 316 ? -20.508 8.631 9.955 1.00 97.94 316 ILE A C 1
ATOM 2553 O O . ILE A 1 316 ? -20.392 7.920 10.958 1.00 97.94 316 ILE A O 1
ATOM 2557 N N . LEU A 1 317 ? -21.690 9.013 9.472 1.00 96.50 317 LEU A N 1
ATOM 2558 C CA . LEU A 1 317 ? -22.967 8.528 9.988 1.00 96.50 317 LEU A CA 1
ATOM 2559 C C . LEU A 1 317 ? -23.268 7.158 9.380 1.00 96.50 317 LEU A C 1
ATOM 2561 O O . LEU A 1 317 ? -23.284 7.004 8.160 1.00 96.50 317 LEU A O 1
ATOM 2565 N N . ILE A 1 318 ? -23.511 6.158 10.224 1.00 95.25 318 ILE A N 1
ATOM 2566 C CA . ILE A 1 318 ? -23.750 4.785 9.751 1.00 95.25 318 ILE A CA 1
ATOM 2567 C C . ILE A 1 318 ? -25.235 4.411 9.680 1.00 95.25 318 ILE A C 1
ATOM 2569 O O . ILE A 1 318 ? -25.574 3.332 9.197 1.00 95.25 318 ILE A O 1
ATOM 2573 N N . ASP A 1 319 ? -26.114 5.237 10.241 1.00 93.81 319 ASP A N 1
ATOM 2574 C CA . ASP A 1 319 ? -27.545 4.961 10.325 1.00 93.81 319 ASP A CA 1
ATOM 2575 C C . ASP A 1 319 ? -28.181 4.946 8.928 1.00 93.81 319 ASP A C 1
ATOM 2577 O O . ASP A 1 319 ? -27.983 5.867 8.145 1.00 93.81 319 ASP A O 1
ATOM 2581 N N . GLY A 1 320 ? -28.934 3.889 8.608 1.00 89.19 320 GLY A N 1
ATOM 2582 C CA . GLY A 1 320 ? -29.635 3.752 7.323 1.00 89.19 320 GLY A CA 1
ATOM 2583 C C . GLY A 1 320 ? -28.751 3.463 6.100 1.00 89.19 320 GLY A C 1
ATOM 2584 O O . GLY A 1 320 ? -29.291 3.116 5.055 1.00 89.19 320 GLY A O 1
ATOM 2585 N N . ASN A 1 321 ? -27.424 3.535 6.230 1.00 92.56 321 ASN A N 1
ATOM 2586 C CA . ASN A 1 321 ? -26.483 3.347 5.125 1.00 92.56 321 ASN A CA 1
ATOM 2587 C C . ASN A 1 321 ? -26.035 1.887 4.979 1.00 92.56 321 ASN A C 1
ATOM 2589 O O . ASN A 1 321 ? -25.866 1.162 5.970 1.00 92.56 321 ASN A O 1
ATOM 2593 N N . SER A 1 322 ? -25.800 1.450 3.738 1.00 94.81 322 SER A N 1
ATOM 2594 C CA . SER A 1 322 ? -25.198 0.141 3.486 1.00 94.81 322 SER A CA 1
ATOM 2595 C C . SER A 1 322 ? -23.704 0.150 3.829 1.00 94.81 322 SER A C 1
ATOM 2597 O O . SER A 1 322 ? -23.060 1.196 3.926 1.00 94.81 322 SER A O 1
ATOM 2599 N N . LEU A 1 323 ? -23.114 -1.039 3.988 1.00 95.62 323 LEU A N 1
ATOM 2600 C CA . LEU A 1 323 ? -21.668 -1.166 4.191 1.00 95.62 323 LEU A CA 1
ATOM 2601 C C . LEU A 1 323 ? -20.869 -0.548 3.032 1.00 95.62 323 LEU A C 1
ATOM 2603 O O . LEU A 1 323 ? -19.806 0.017 3.276 1.00 95.62 323 LEU A O 1
ATOM 2607 N N . SER A 1 324 ? -21.374 -0.654 1.797 1.00 94.88 324 SER A N 1
ATOM 2608 C CA . SER A 1 324 ? -20.720 -0.069 0.623 1.00 94.88 324 SER A CA 1
ATOM 2609 C C . SER A 1 324 ? -20.726 1.452 0.697 1.00 94.88 324 SER A C 1
ATOM 2611 O O . SER A 1 324 ? -19.670 2.055 0.541 1.00 94.88 324 SER A O 1
ATOM 2613 N N . ASP A 1 325 ? -21.874 2.052 1.025 1.00 96.75 325 ASP A N 1
ATOM 2614 C CA . ASP A 1 325 ? -22.018 3.512 1.109 1.00 96.75 325 ASP A CA 1
ATOM 2615 C C . ASP A 1 325 ? -21.076 4.093 2.167 1.00 96.75 325 ASP A C 1
ATOM 2617 O O . ASP A 1 325 ? -20.343 5.040 1.900 1.00 96.75 325 ASP A O 1
ATOM 2621 N N . ILE A 1 326 ? -21.011 3.456 3.344 1.00 97.38 326 ILE A N 1
ATOM 2622 C CA . ILE A 1 326 ? -20.109 3.867 4.428 1.00 97.38 326 ILE A CA 1
ATOM 2623 C C . ILE A 1 326 ? -18.644 3.798 3.974 1.00 97.38 326 ILE A C 1
ATOM 2625 O O . ILE A 1 326 ? -17.865 4.703 4.264 1.00 97.38 326 ILE A O 1
ATOM 2629 N N . VAL A 1 327 ? -18.244 2.727 3.281 1.00 97.56 327 VAL A N 1
ATOM 2630 C CA . VAL A 1 327 ? -16.870 2.583 2.773 1.00 97.56 327 VAL A CA 1
ATOM 2631 C C . VAL A 1 327 ? -16.567 3.643 1.717 1.00 97.56 327 VAL A C 1
ATOM 2633 O O . VAL A 1 327 ? -15.502 4.256 1.778 1.00 97.56 327 VAL A O 1
ATOM 2636 N N . ASP A 1 328 ? -17.482 3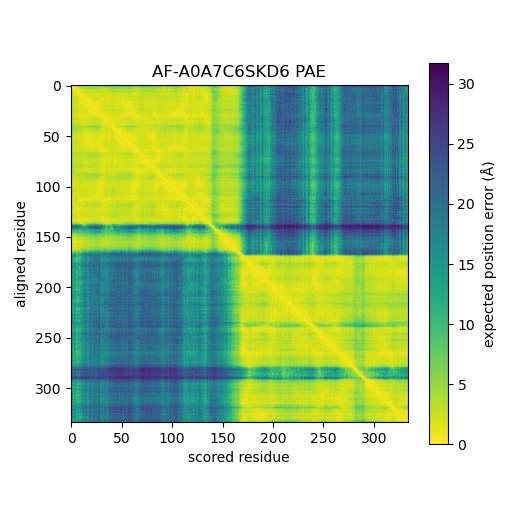.884 0.780 1.00 95.12 328 ASP A N 1
ATOM 2637 C CA . ASP A 1 328 ? -17.304 4.888 -0.268 1.00 95.12 328 ASP A CA 1
ATOM 2638 C C . ASP A 1 328 ? -17.223 6.303 0.316 1.00 95.12 328 ASP A C 1
ATOM 2640 O O . ASP A 1 328 ? -16.378 7.092 -0.109 1.00 95.12 328 ASP A O 1
ATOM 2644 N N . ASP A 1 329 ? -18.023 6.615 1.336 1.00 96.75 329 ASP A N 1
ATOM 2645 C CA . ASP A 1 329 ? -17.949 7.892 2.040 1.00 96.75 329 ASP A CA 1
ATOM 2646 C C . ASP A 1 329 ? -16.614 8.072 2.758 1.00 96.75 329 ASP A C 1
ATOM 2648 O O . ASP A 1 329 ? -16.006 9.132 2.627 1.00 96.75 329 ASP A O 1
ATOM 2652 N N . ILE A 1 330 ? -16.083 7.034 3.417 1.00 96.00 330 ILE A N 1
ATOM 2653 C CA . ILE A 1 330 ? -14.735 7.102 3.999 1.00 96.00 330 ILE A CA 1
ATOM 2654 C C . ILE A 1 330 ? -13.697 7.355 2.906 1.00 96.00 330 ILE A C 1
ATOM 2656 O O . ILE A 1 330 ? -12.861 8.242 3.065 1.00 96.00 330 ILE A O 1
ATOM 2660 N N . VAL A 1 331 ? -13.754 6.619 1.790 1.00 92.31 331 VAL A N 1
ATOM 2661 C CA . VAL A 1 331 ? -12.794 6.746 0.681 1.00 92.31 331 VAL A CA 1
ATOM 2662 C C . VAL A 1 331 ? -12.783 8.158 0.094 1.00 92.31 331 VAL A C 1
ATOM 2664 O O . VAL A 1 331 ? -11.706 8.657 -0.226 1.00 92.31 331 VAL A O 1
ATOM 2667 N N . LYS A 1 332 ? -13.936 8.836 0.001 1.00 90.75 332 LYS A N 1
ATOM 2668 C CA . LYS A 1 332 ? -14.014 10.236 -0.461 1.00 90.75 332 LYS A CA 1
ATOM 2669 C C . LYS A 1 332 ? -13.244 11.211 0.439 1.00 90.75 332 LYS A C 1
ATOM 2671 O O . LYS A 1 332 ? -12.854 12.274 -0.036 1.00 90.75 332 LYS A O 1
ATOM 2676 N N . THR A 1 333 ? -13.018 10.867 1.709 1.00 87.88 333 THR A N 1
ATOM 2677 C CA . THR A 1 333 ? -12.286 11.721 2.662 1.00 87.88 333 THR A CA 1
ATOM 2678 C C . THR A 1 333 ? -10.761 11.538 2.638 1.00 87.88 333 THR A C 1
ATOM 2680 O O . THR A 1 333 ? -10.051 12.304 3.297 1.00 87.88 333 THR A O 1
ATOM 2683 N N . LEU A 1 334 ? -10.229 10.524 1.944 1.00 83.94 334 LEU A N 1
ATOM 2684 C CA . LEU A 1 334 ? -8.793 10.178 1.930 1.00 83.94 334 LEU A CA 1
ATOM 2685 C C . LEU A 1 334 ? -8.026 10.938 0.834 1.00 83.94 334 LEU A C 1
ATOM 2687 O O . LEU A 1 334 ? -6.940 11.516 1.130 1.00 83.94 334 LEU A O 1
#

Solvent-accessible surface area (backbone atoms only — not comparable to full-atom values): 18071 Å² total; per-residue (Å²): 129,66,72,66,45,52,57,78,40,75,44,80,33,71,87,75,59,65,60,68,60,44,44,74,74,60,40,43,29,42,36,31,35,46,64,23,35,68,34,48,74,96,52,60,66,45,73,69,48,41,50,50,53,50,52,45,44,75,76,61,41,34,48,30,39,47,30,70,48,56,58,66,65,52,49,57,33,36,65,84,58,68,62,48,75,42,51,58,35,57,62,44,47,43,66,47,60,57,50,47,24,59,76,52,75,42,44,52,90,25,23,38,37,40,22,44,44,46,80,32,44,29,24,12,30,45,74,56,66,25,51,19,33,36,25,48,56,72,58,88,86,68,58,71,72,54,53,54,51,50,56,57,44,49,56,52,49,50,51,45,52,50,52,51,48,58,72,28,46,20,38,34,35,43,41,55,72,71,50,44,46,64,64,50,26,48,52,40,9,63,76,70,75,31,48,64,42,48,48,57,60,52,48,25,65,74,67,75,44,54,65,65,54,43,43,76,75,60,32,61,69,52,53,55,50,49,53,52,51,50,51,56,54,44,56,75,71,59,68,24,31,20,34,19,52,50,57,65,52,68,73,45,71,84,38,44,62,53,51,63,70,45,26,56,28,36,22,37,45,60,52,70,68,59,31,38,64,60,45,75,79,56,87,80,48,76,93,57,65,95,59,63,52,61,61,52,50,49,54,51,45,68,70,45,51,61,57,45,59,73,62,32,78,40,79,46,73,53,69,97,52,53,72,64,55,51,40,52,56,54,60,75,73,112

Foldseek 3Di:
DLVLLFALAEDQAPLPDPLLVLVVVQAAEEEEEDDLRQHHPLDAHDPSSLVSLVVNVVSRHAYEYEYLADPVSVCRNCVNSVHHYDYNNPFLALVVVQVRCVVRVHHQARYEYEYAARRGGRSSNSVNVHRYYHYHGPDDDDDPVVVVSVVVVVVSVVVSVVVVQLLFQEEEEAEAPLLCLQVLQVVLCVVSVAAEAELLVVLCVVVVHHPVVCCVPVNDVVVLVSLLVVLVVLLPPGTRGYYYYDHCNLVDPSSLVSSVSRGAYEYSDEDLVSRLVRCVPPPPDPQCPDDRNSVSSVVVCVSCVVSSVVSHPYYFYPPPDDSVRSSVVVVVVD

Mean predicted aligned error: 10.84 Å

Sequence (334 aa):
MLKRFYPKRTAESTYVIDYKKLYQEGYRGIIFDVDNTLVRHDEDATDRAIELFKHIKEIGFASCLISNNDEERVRRFNKDIKTNYIFNAQKPSTKNYIKATKIMGTTIDTTIFIGDQLFTDVYGANRAGMMSYLVKPIHPKEEIQIVFKRRLEKIVLYFYHRDMNKKRSNIVLIGFMGSGKSSVGKALAKRLGYDFIDTDMMIEKKAGCSINKIFETKGEEYFRDMESSILKDILSTTRGGVISTGGGLPMRSKNREALKSIGKIVYLKASKETLVKRLSKDTTRPLLKGEDVAIRVEQLLKERSHIYKELADETILIDGNSLSDIVDDIVKTL